Protein AF-A0A2J4PBM7-F1 (afdb_monomer_lite)

Structure (mmCIF, N/CA/C/O backbone):
data_AF-A0A2J4PBM7-F1
#
_entry.id   AF-A0A2J4PBM7-F1
#
loop_
_atom_site.group_PDB
_atom_site.id
_atom_site.type_symbol
_atom_site.label_atom_id
_atom_site.label_alt_id
_atom_site.label_comp_id
_atom_site.label_asym_id
_atom_site.label_entity_id
_atom_site.label_seq_id
_atom_site.pdbx_PDB_ins_code
_atom_site.Cartn_x
_atom_site.Cartn_y
_atom_site.Cartn_z
_atom_site.occupancy
_atom_site.B_iso_or_equiv
_atom_site.auth_seq_id
_atom_site.auth_comp_id
_atom_site.auth_asym_id
_atom_site.auth_atom_id
_atom_site.pdbx_PDB_model_num
ATOM 1 N N . GLY A 1 1 ? -8.659 8.079 -21.886 1.00 74.56 1 GLY A N 1
ATOM 2 C CA . GLY A 1 1 ? -10.084 8.408 -22.091 1.00 74.56 1 GLY A CA 1
ATOM 3 C C . GLY A 1 1 ? -10.990 7.537 -21.241 1.00 74.56 1 GLY A C 1
ATOM 4 O O . GLY A 1 1 ? -11.338 7.944 -20.142 1.00 74.56 1 GLY A O 1
ATOM 5 N N . LEU A 1 2 ? -11.317 6.326 -21.710 1.00 84.31 2 LEU A N 1
ATOM 6 C CA . LEU A 1 2 ? -12.280 5.414 -21.066 1.00 84.31 2 LEU A CA 1
ATOM 7 C C . LEU A 1 2 ? -11.983 5.120 -19.580 1.00 84.31 2 LEU A C 1
ATOM 9 O O . LEU A 1 2 ? -12.870 5.258 -18.744 1.00 84.31 2 LEU A O 1
ATOM 13 N N . TYR A 1 3 ? -10.733 4.793 -19.232 1.00 83.12 3 TYR A N 1
ATOM 14 C CA . TYR A 1 3 ? -10.343 4.500 -17.844 1.00 83.12 3 TYR A CA 1
ATOM 15 C C . TYR A 1 3 ? -10.536 5.679 -16.880 1.00 83.12 3 TYR A C 1
ATOM 17 O O . TYR A 1 3 ? -10.919 5.464 -15.736 1.00 83.12 3 TYR A O 1
ATOM 25 N N . ILE A 1 4 ? -10.329 6.919 -17.337 1.00 86.94 4 ILE A N 1
ATOM 26 C CA . ILE A 1 4 ? -10.515 8.119 -16.503 1.00 86.94 4 ILE A CA 1
ATOM 27 C C . ILE A 1 4 ? -12.003 8.321 -16.202 1.00 86.94 4 ILE A C 1
ATOM 29 O O . ILE A 1 4 ? -12.366 8.586 -15.061 1.00 86.94 4 ILE A O 1
ATOM 33 N N . LEU A 1 5 ? -12.874 8.140 -17.200 1.00 89.81 5 LEU A N 1
ATOM 34 C CA . LEU A 1 5 ? -14.324 8.233 -17.005 1.00 89.81 5 LEU A CA 1
ATOM 35 C C . LEU A 1 5 ? -14.834 7.150 -16.046 1.00 89.81 5 LEU A C 1
ATOM 37 O O . LEU A 1 5 ? -15.622 7.448 -15.152 1.00 89.81 5 LEU A O 1
ATOM 41 N N . LEU A 1 6 ? -14.343 5.915 -16.189 1.00 88.50 6 LEU A N 1
ATOM 42 C CA . LEU A 1 6 ? -14.663 4.822 -15.267 1.00 88.50 6 LEU A CA 1
ATOM 43 C C . LEU A 1 6 ? -14.172 5.114 -13.844 1.00 88.50 6 LEU A C 1
ATOM 45 O O . LEU A 1 6 ? -14.928 4.926 -12.893 1.00 88.50 6 LEU A O 1
ATOM 49 N N . ALA A 1 7 ? -12.947 5.624 -13.690 1.00 88.12 7 ALA A N 1
ATOM 50 C CA . ALA A 1 7 ? -12.395 6.001 -12.392 1.00 88.12 7 ALA A CA 1
ATOM 51 C C . ALA A 1 7 ? -13.210 7.119 -11.723 1.00 88.12 7 ALA A C 1
ATOM 53 O O . ALA A 1 7 ? -13.537 7.011 -10.543 1.00 88.12 7 ALA A O 1
ATOM 54 N N . LEU A 1 8 ? -13.605 8.155 -12.472 1.00 91.50 8 LEU A N 1
ATOM 55 C CA . LEU A 1 8 ? -14.464 9.231 -11.966 1.00 91.50 8 LEU A CA 1
ATOM 56 C C . LEU A 1 8 ? -15.853 8.716 -11.567 1.00 91.50 8 LEU A C 1
ATOM 58 O O . LEU A 1 8 ? -16.372 9.097 -10.519 1.00 91.50 8 LEU A O 1
ATOM 62 N N . GLY A 1 9 ? -16.438 7.813 -12.359 1.00 91.88 9 GLY A N 1
ATOM 63 C CA . GLY A 1 9 ? -17.701 7.153 -12.027 1.00 91.88 9 GLY A CA 1
ATOM 64 C C . GLY A 1 9 ? -17.616 6.355 -10.724 1.00 91.88 9 GLY A C 1
ATOM 65 O O . GLY A 1 9 ? -18.432 6.549 -9.822 1.00 91.88 9 GLY A O 1
ATOM 66 N N . LEU A 1 10 ? -16.590 5.510 -10.584 1.00 90.12 10 LEU A N 1
ATOM 67 C CA . LEU A 1 10 ? -16.347 4.729 -9.367 1.00 90.12 10 LEU A CA 1
ATOM 68 C C . LEU A 1 10 ? -16.059 5.620 -8.154 1.00 90.12 10 LEU A C 1
ATOM 70 O O . LEU A 1 10 ? -16.537 5.327 -7.056 1.00 90.12 10 LEU A O 1
ATOM 74 N N . ALA A 1 11 ? -15.340 6.729 -8.340 1.00 92.19 11 ALA A N 1
ATOM 75 C CA . ALA A 1 11 ? -15.102 7.708 -7.286 1.00 92.19 11 ALA A CA 1
ATOM 76 C C . ALA A 1 11 ? -16.415 8.345 -6.808 1.00 92.19 11 ALA A C 1
ATOM 78 O O . ALA A 1 11 ? -16.657 8.405 -5.604 1.00 92.19 11 ALA A O 1
ATOM 79 N N . MET A 1 12 ? -17.306 8.745 -7.724 1.00 92.69 12 MET A N 1
ATOM 80 C CA . MET A 1 12 ? -18.618 9.292 -7.358 1.00 92.69 12 MET A CA 1
ATOM 81 C C . MET A 1 12 ? -19.465 8.290 -6.570 1.00 92.69 12 MET A C 1
ATOM 83 O O . MET A 1 12 ? -20.080 8.673 -5.578 1.00 92.69 12 MET A O 1
ATOM 87 N N . VAL A 1 13 ? -19.476 7.014 -6.966 1.00 92.50 13 VAL A N 1
ATOM 88 C CA . VAL A 1 13 ? -20.180 5.961 -6.215 1.00 92.50 13 VAL A CA 1
ATOM 89 C C . VAL A 1 13 ? -19.565 5.790 -4.824 1.00 92.50 13 VAL A C 1
ATOM 91 O O . VAL A 1 13 ? -20.283 5.790 -3.828 1.00 92.50 13 VAL A O 1
ATOM 94 N N . THR A 1 14 ? -18.236 5.717 -4.741 1.00 91.00 14 THR A N 1
ATOM 95 C CA . THR A 1 14 ? -17.501 5.543 -3.478 1.00 91.00 14 THR A CA 1
ATOM 96 C C . THR A 1 14 ? -17.777 6.682 -2.495 1.00 91.00 14 THR A C 1
ATOM 98 O O . THR A 1 14 ? -18.015 6.424 -1.319 1.00 91.00 14 THR A O 1
ATOM 101 N N . LEU A 1 15 ? -17.828 7.929 -2.975 1.00 91.00 15 LEU A N 1
ATOM 102 C CA . LEU A 1 15 ? -18.122 9.116 -2.163 1.00 91.00 15 LEU A CA 1
ATOM 103 C C . LEU A 1 15 ? -19.568 9.172 -1.644 1.00 91.00 15 LEU A C 1
ATOM 105 O O . LEU A 1 15 ? -19.846 9.884 -0.682 1.00 91.00 15 LEU A O 1
ATOM 109 N N . ARG A 1 16 ? -20.497 8.445 -2.274 1.00 92.50 16 ARG A N 1
ATOM 110 C CA . ARG A 1 16 ? -21.907 8.366 -1.856 1.00 92.50 16 ARG A CA 1
ATOM 111 C C . ARG A 1 16 ? -22.158 7.254 -0.838 1.00 92.50 16 ARG A C 1
ATOM 113 O O . ARG A 1 16 ? -23.200 7.267 -0.188 1.00 92.50 16 ARG A O 1
ATOM 120 N N . LEU A 1 17 ? -21.241 6.293 -0.708 1.00 92.56 17 LEU A N 1
ATOM 121 C CA . LEU A 1 17 ? -21.394 5.165 0.204 1.00 92.56 17 LEU A CA 1
ATOM 122 C C . LEU A 1 17 ? -20.950 5.548 1.626 1.00 92.56 17 LEU A C 1
ATOM 124 O O . LEU A 1 17 ? -19.813 5.987 1.812 1.00 92.56 17 LEU A O 1
ATOM 128 N N . PRO A 1 18 ? -21.803 5.352 2.649 1.00 93.56 18 PRO A N 1
ATOM 129 C CA . PRO A 1 18 ? -21.442 5.659 4.028 1.00 93.56 18 PRO A CA 1
ATOM 130 C C . PRO A 1 18 ? -20.345 4.715 4.537 1.00 93.56 18 PRO A C 1
ATOM 132 O O . PRO A 1 18 ? -20.282 3.548 4.152 1.00 93.56 18 PRO A O 1
ATOM 135 N N . MET A 1 19 ? -19.506 5.185 5.465 1.00 92.06 19 MET A N 1
ATOM 136 C CA . MET A 1 19 ? -18.412 4.378 6.037 1.00 92.06 19 MET A CA 1
ATOM 137 C C . MET A 1 19 ? -18.907 3.103 6.739 1.00 92.06 19 MET A C 1
ATOM 139 O O . MET A 1 19 ? -18.225 2.079 6.721 1.00 92.06 19 MET A O 1
ATOM 143 N N . GLU A 1 20 ? -20.131 3.122 7.271 1.00 91.88 20 GLU A N 1
ATOM 144 C CA . GLU A 1 20 ? -20.791 1.947 7.849 1.00 91.88 20 GLU A CA 1
ATOM 145 C C . GLU A 1 20 ? -20.965 0.805 6.839 1.00 91.88 20 GLU A C 1
ATOM 147 O O . GLU A 1 20 ? -20.844 -0.367 7.202 1.00 91.88 20 GLU A O 1
ATOM 152 N N . PHE A 1 21 ? -21.206 1.128 5.562 1.00 94.06 21 PHE A N 1
ATOM 153 C CA . PHE A 1 21 ? -21.320 0.127 4.503 1.00 94.06 21 PHE A CA 1
ATOM 154 C C . PHE A 1 21 ? -20.010 -0.652 4.359 1.00 94.06 21 PHE A C 1
ATOM 156 O O . PHE A 1 21 ? -20.022 -1.885 4.373 1.00 94.06 21 PHE A O 1
ATOM 163 N N . TRP A 1 22 ? -18.884 0.061 4.293 1.00 94.25 22 TRP A N 1
ATOM 164 C CA . TRP A 1 22 ? -17.545 -0.524 4.194 1.00 94.25 22 TRP A CA 1
ATOM 165 C C . TRP A 1 22 ? -17.189 -1.344 5.434 1.00 94.25 22 TRP A C 1
ATOM 167 O O . TRP A 1 22 ? -16.659 -2.450 5.324 1.00 94.25 22 TRP A O 1
ATOM 177 N N . GLN A 1 23 ? -17.537 -0.847 6.622 1.00 94.25 23 GLN A N 1
ATOM 178 C CA . GLN A 1 23 ? -17.290 -1.562 7.869 1.00 94.25 23 GLN A CA 1
ATOM 179 C C . GLN A 1 23 ? -18.086 -2.872 7.941 1.00 94.25 23 GLN A C 1
ATOM 181 O O . GLN A 1 23 ? -17.513 -3.930 8.227 1.00 94.25 23 GLN A O 1
ATOM 186 N N . ARG A 1 24 ? -19.389 -2.825 7.635 1.00 93.75 24 ARG A N 1
ATOM 187 C CA . ARG A 1 24 ? -20.292 -3.984 7.682 1.00 93.75 24 ARG A CA 1
ATOM 188 C C . ARG A 1 24 ? -19.903 -5.062 6.674 1.00 93.75 24 ARG A C 1
ATOM 190 O O . ARG A 1 24 ? -19.942 -6.244 7.010 1.00 93.75 24 ARG A O 1
ATOM 197 N N . HIS A 1 25 ? -19.495 -4.666 5.470 1.00 95.00 25 HIS A N 1
ATOM 198 C CA . HIS A 1 25 ? -19.153 -5.599 4.393 1.00 95.00 25 HIS A CA 1
ATOM 199 C C . HIS A 1 25 ? -17.670 -5.980 4.349 1.00 95.00 25 HIS A C 1
ATOM 201 O O . HIS A 1 25 ? -17.297 -6.823 3.542 1.00 95.00 25 HIS A O 1
ATOM 207 N N . SER A 1 26 ? -16.829 -5.447 5.240 1.00 94.00 26 SER A N 1
ATOM 208 C CA . SER A 1 26 ? -15.381 -5.710 5.277 1.00 94.00 26 SER A CA 1
ATOM 209 C C . SER A 1 26 ? -15.002 -7.199 5.211 1.00 94.00 26 SER A C 1
ATOM 211 O O . SER A 1 26 ? -14.106 -7.584 4.465 1.00 94.00 26 SER A O 1
ATOM 213 N N . THR A 1 27 ? -15.711 -8.065 5.944 1.00 93.75 27 THR A N 1
ATOM 214 C CA . THR A 1 27 ? -15.458 -9.520 5.921 1.00 93.75 27 THR A CA 1
ATOM 215 C C . THR A 1 27 ? -15.926 -10.163 4.615 1.00 93.75 27 THR A C 1
ATOM 217 O O . THR A 1 27 ? -15.220 -10.998 4.059 1.00 93.75 27 THR A O 1
ATOM 220 N N . ALA A 1 28 ? -17.081 -9.746 4.088 1.00 95.19 28 ALA A N 1
ATOM 221 C CA . ALA A 1 28 ? -17.582 -10.230 2.804 1.00 95.19 28 ALA A CA 1
ATOM 222 C C . ALA A 1 28 ? -16.656 -9.818 1.647 1.00 95.19 28 ALA A C 1
ATOM 224 O O . ALA A 1 28 ? -16.371 -10.632 0.775 1.00 95.19 28 ALA A O 1
ATOM 225 N N . MET A 1 29 ? -16.121 -8.592 1.679 1.00 95.69 29 MET A N 1
ATOM 226 C CA . MET A 1 29 ? -15.132 -8.110 0.713 1.00 95.69 29 MET A CA 1
ATOM 227 C C . MET A 1 29 ? -13.839 -8.925 0.761 1.00 95.69 29 MET A C 1
ATOM 229 O O . MET A 1 29 ? -13.297 -9.251 -0.288 1.00 95.69 29 MET A O 1
ATOM 233 N N . LEU A 1 30 ? -13.356 -9.279 1.956 1.00 95.69 30 LEU A N 1
ATOM 234 C CA . LEU A 1 30 ? -12.167 -10.119 2.105 1.00 95.69 30 LEU A CA 1
ATOM 235 C C . LEU A 1 30 ? -12.394 -11.538 1.556 1.00 95.69 30 LEU A C 1
ATOM 237 O O . LEU A 1 30 ? -11.537 -12.091 0.878 1.00 95.69 30 LEU A O 1
ATOM 241 N N . ILE A 1 31 ? -13.558 -12.137 1.813 1.00 95.88 31 ILE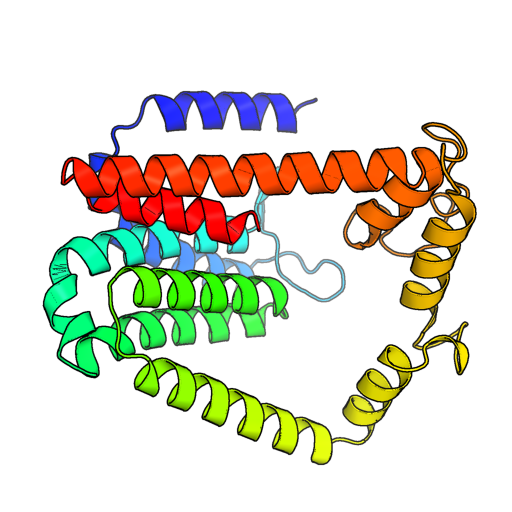 A N 1
ATOM 242 C CA . ILE A 1 31 ? -13.889 -13.453 1.246 1.00 95.88 31 ILE A CA 1
ATOM 243 C C . ILE A 1 31 ? -13.986 -13.355 -0.281 1.00 95.88 31 ILE A C 1
ATOM 245 O O . ILE A 1 31 ? -13.432 -14.193 -0.990 1.00 95.88 31 ILE A O 1
ATOM 249 N N . ALA A 1 32 ? -14.629 -12.305 -0.797 1.00 95.00 32 ALA A N 1
ATOM 250 C CA . ALA A 1 32 ? -14.718 -12.060 -2.230 1.00 95.00 32 ALA A CA 1
ATOM 251 C C . ALA A 1 32 ? -13.334 -11.868 -2.874 1.00 95.00 32 ALA A C 1
ATOM 253 O O . ALA A 1 32 ? -13.115 -12.358 -3.980 1.00 95.00 32 ALA A O 1
ATOM 254 N N . SER A 1 33 ? -12.385 -11.209 -2.197 1.00 93.69 33 SER A N 1
ATOM 255 C CA . SER A 1 33 ? -11.023 -11.037 -2.715 1.00 93.69 33 SER A CA 1
ATOM 256 C C . SER A 1 33 ? -10.247 -12.351 -2.750 1.00 93.69 33 SER A C 1
ATOM 258 O O . SER A 1 33 ? -9.625 -12.651 -3.765 1.00 93.69 33 SER A O 1
ATOM 260 N N . ILE A 1 34 ? -10.371 -13.193 -1.719 1.00 94.00 34 ILE A N 1
ATOM 261 C CA . ILE A 1 34 ? -9.812 -14.555 -1.717 1.00 94.00 34 ILE A CA 1
ATOM 262 C C . ILE A 1 34 ? -10.368 -15.372 -2.890 1.00 94.00 34 ILE A C 1
ATOM 264 O O . ILE A 1 34 ? -9.605 -15.994 -3.627 1.00 94.00 34 ILE A O 1
ATOM 268 N N . VAL A 1 35 ? -11.687 -15.335 -3.103 1.00 93.31 35 VAL A N 1
ATOM 269 C CA . VAL A 1 35 ? -12.333 -16.030 -4.226 1.00 93.31 35 VAL A CA 1
ATOM 270 C C . VAL A 1 35 ? -11.827 -15.496 -5.567 1.00 93.31 35 VAL A C 1
ATOM 272 O O . VAL A 1 35 ? -11.494 -16.286 -6.445 1.00 93.31 35 VAL A O 1
ATOM 275 N N . MET A 1 36 ? -11.693 -14.179 -5.731 1.00 89.94 36 MET A N 1
ATOM 276 C CA . MET A 1 36 ? -11.148 -13.600 -6.963 1.00 89.94 36 MET A CA 1
ATOM 277 C C . MET A 1 36 ? -9.683 -13.979 -7.207 1.00 89.94 36 MET A C 1
ATOM 279 O O . MET A 1 36 ? -9.315 -14.239 -8.352 1.00 89.94 36 MET A O 1
ATOM 283 N N . LEU A 1 37 ? -8.854 -14.056 -6.161 1.00 90.00 37 LEU A N 1
ATOM 284 C CA . LEU A 1 37 ? -7.471 -14.530 -6.279 1.00 90.00 37 LEU A CA 1
ATOM 285 C C . LEU A 1 37 ? -7.412 -16.002 -6.706 1.00 90.00 37 LEU A C 1
ATOM 287 O O . LEU A 1 37 ? -6.588 -16.355 -7.546 1.00 90.00 37 LEU A O 1
ATOM 291 N N . LEU A 1 38 ? -8.306 -16.847 -6.185 1.00 90.25 38 LEU A N 1
ATOM 292 C CA . LEU A 1 38 ? -8.431 -18.241 -6.623 1.00 90.25 38 LEU A CA 1
ATOM 293 C C . LEU A 1 38 ? -8.885 -18.343 -8.084 1.00 90.25 38 LEU A C 1
ATOM 295 O O . LEU A 1 38 ? -8.323 -19.126 -8.845 1.00 90.25 38 LEU A O 1
ATOM 299 N N . ILE A 1 39 ? -9.859 -17.527 -8.497 1.00 87.75 39 ILE A N 1
ATOM 300 C CA . ILE A 1 39 ? -10.331 -17.489 -9.888 1.00 87.75 39 ILE A CA 1
ATOM 301 C C . ILE A 1 39 ? -9.194 -17.083 -10.831 1.00 87.75 39 ILE A C 1
ATOM 303 O O . ILE A 1 39 ? -9.026 -17.708 -11.874 1.00 87.75 39 ILE A O 1
ATOM 307 N N . VAL A 1 40 ? -8.381 -16.086 -10.468 1.00 86.38 40 VAL A N 1
ATOM 308 C CA . VAL A 1 40 ? -7.231 -15.668 -11.287 1.00 86.38 40 VAL A CA 1
ATOM 309 C C . VAL A 1 40 ? -6.181 -16.756 -11.438 1.00 86.38 40 VAL A C 1
ATOM 311 O O . VAL A 1 40 ? -5.600 -16.872 -12.512 1.00 86.38 40 VAL A O 1
ATOM 314 N N . LEU A 1 41 ? -5.961 -17.582 -10.419 1.00 82.94 41 LEU A N 1
ATOM 315 C CA . LEU A 1 41 ? -5.020 -18.697 -10.530 1.00 82.94 41 LEU A CA 1
ATOM 316 C C . LEU A 1 41 ? -5.456 -19.739 -11.570 1.00 82.94 41 LEU A C 1
ATOM 318 O O . LEU A 1 41 ? -4.603 -20.380 -12.174 1.00 82.94 41 LEU A O 1
ATOM 322 N N . VAL A 1 42 ? -6.765 -19.897 -11.795 1.00 81.06 42 VAL A N 1
ATOM 323 C CA . VAL A 1 42 ? -7.316 -20.890 -12.735 1.00 81.06 42 VAL A CA 1
ATOM 324 C C . VAL A 1 42 ? -7.591 -20.292 -14.118 1.00 81.06 42 VAL A C 1
ATOM 326 O O . VAL A 1 42 ? -7.336 -20.935 -15.131 1.00 81.06 42 VAL A O 1
ATOM 329 N N . VAL A 1 43 ? -8.134 -19.074 -14.168 1.00 77.00 43 VAL A N 1
ATOM 330 C CA . VAL A 1 43 ? -8.696 -18.443 -15.379 1.00 77.00 43 VAL A CA 1
ATOM 331 C C . VAL A 1 43 ? -7.876 -17.229 -15.833 1.00 77.00 43 VAL A C 1
ATOM 333 O O . VAL A 1 43 ? -8.113 -16.674 -16.904 1.00 77.00 43 VAL A O 1
ATOM 336 N N . GLY A 1 44 ? -6.918 -16.773 -15.025 1.00 65.56 44 GLY A N 1
ATOM 337 C CA . GLY A 1 44 ? -6.153 -15.563 -15.301 1.00 65.56 44 GLY A CA 1
ATOM 338 C C . GLY A 1 44 ? -5.335 -15.687 -16.581 1.00 65.56 44 GLY A C 1
ATOM 339 O O . GLY A 1 44 ? -4.612 -16.662 -16.790 1.00 65.56 44 GLY A O 1
ATOM 340 N N . SER A 1 45 ? -5.414 -14.659 -17.424 1.00 61.56 45 SER A N 1
ATOM 341 C CA . SER A 1 45 ? -4.598 -14.576 -18.631 1.00 61.56 45 SER A CA 1
ATOM 342 C C . SER A 1 45 ? -3.130 -14.416 -18.239 1.00 61.56 45 SER A C 1
ATOM 344 O O . SER A 1 45 ? -2.792 -13.466 -17.525 1.00 61.56 45 SER A O 1
ATOM 346 N N . SER A 1 46 ? -2.260 -15.312 -18.707 1.00 59.28 46 SER A N 1
ATOM 347 C CA . SER A 1 46 ? -0.820 -15.199 -18.484 1.00 59.28 46 SER A CA 1
ATOM 348 C C . SER A 1 46 ? -0.263 -14.040 -19.311 1.00 59.28 46 SER A C 1
ATOM 350 O O . SER A 1 46 ? -0.180 -14.128 -20.536 1.00 59.28 46 SER A O 1
ATOM 352 N N . VAL A 1 47 ? 0.137 -12.956 -18.652 1.00 57.06 47 VAL A N 1
ATOM 353 C CA . VAL A 1 47 ? 0.932 -11.887 -19.268 1.00 57.06 47 VAL A CA 1
ATOM 354 C C . VAL A 1 47 ? 2.315 -11.966 -18.629 1.00 57.06 47 VAL A C 1
ATOM 356 O O . VAL A 1 47 ? 2.417 -11.994 -17.405 1.00 57.06 47 VAL A O 1
ATOM 359 N N . ASN A 1 48 ? 3.373 -12.082 -19.436 1.00 54.22 48 ASN A N 1
ATOM 360 C CA . ASN A 1 48 ? 4.760 -12.233 -18.965 1.00 54.22 48 ASN A CA 1
ATOM 361 C C . ASN A 1 48 ? 4.976 -13.409 -17.982 1.00 54.22 48 ASN A C 1
ATOM 363 O O . ASN A 1 48 ? 5.752 -13.308 -17.037 1.00 54.22 48 ASN A O 1
ATOM 367 N N . GLY A 1 49 ? 4.267 -14.530 -18.178 1.00 56.66 49 GLY A N 1
ATOM 368 C CA . GLY A 1 49 ? 4.397 -15.726 -17.331 1.00 56.66 49 GLY A CA 1
ATOM 369 C C . GLY A 1 49 ? 3.685 -15.648 -15.973 1.00 56.66 49 GLY A C 1
ATOM 370 O O . GLY A 1 49 ? 3.768 -16.602 -15.204 1.00 56.66 49 GLY A O 1
ATOM 371 N N . ALA A 1 50 ? 2.957 -14.562 -15.681 1.00 57.78 50 ALA A N 1
ATOM 372 C CA . ALA A 1 50 ? 2.159 -14.418 -14.465 1.00 57.78 50 ALA A CA 1
ATOM 373 C C . ALA A 1 50 ? 0.668 -14.220 -14.794 1.00 57.78 50 ALA A C 1
ATOM 375 O O . ALA A 1 50 ? 0.274 -13.266 -15.470 1.00 57.78 50 ALA A O 1
ATOM 376 N N . SER A 1 51 ? -0.185 -15.111 -14.289 1.00 63.19 51 SER A N 1
ATOM 377 C CA . SER A 1 51 ? -1.643 -14.960 -14.347 1.00 63.19 51 SER A CA 1
ATOM 378 C C . SER A 1 51 ? -2.096 -14.009 -13.242 1.00 63.19 51 SER A C 1
ATOM 380 O O . SER A 1 51 ? -2.390 -14.444 -12.136 1.00 63.19 51 SER A O 1
ATOM 382 N N . ARG A 1 52 ? -2.089 -12.697 -13.518 1.00 72.12 52 ARG A N 1
ATOM 383 C CA . ARG A 1 52 ? -2.457 -11.638 -12.544 1.00 72.12 52 ARG A CA 1
ATOM 384 C C . ARG A 1 52 ? -3.725 -10.861 -12.905 1.00 72.12 52 ARG A C 1
ATOM 386 O O . ARG A 1 52 ? -4.254 -10.117 -12.081 1.00 72.12 52 ARG A O 1
ATOM 393 N N . TRP A 1 53 ? -4.205 -11.014 -14.136 1.00 78.38 53 TRP A N 1
ATOM 394 C CA . TRP A 1 53 ? -5.278 -10.196 -14.695 1.00 78.38 53 TRP A CA 1
ATOM 395 C C . TRP A 1 53 ? -6.469 -11.056 -15.107 1.00 78.38 53 TRP A C 1
ATOM 397 O O . TRP A 1 53 ? -6.308 -12.087 -15.762 1.00 78.38 53 TRP A O 1
ATOM 407 N N . ILE A 1 54 ? -7.671 -10.596 -14.755 1.00 78.88 54 ILE A N 1
ATOM 408 C CA . ILE A 1 54 ? -8.925 -11.095 -15.321 1.00 78.88 54 ILE A CA 1
ATOM 409 C C . ILE A 1 54 ? -9.285 -10.179 -16.489 1.00 78.88 54 ILE A C 1
ATOM 411 O O . ILE A 1 54 ? -9.575 -8.994 -16.291 1.00 78.88 54 ILE A O 1
ATOM 415 N N . ALA A 1 55 ? -9.262 -10.720 -17.705 1.00 76.62 55 ALA A N 1
ATOM 416 C CA . ALA A 1 55 ? -9.737 -10.017 -18.888 1.00 76.62 55 ALA A CA 1
ATOM 417 C C . ALA A 1 55 ? -11.268 -10.133 -18.980 1.00 76.62 55 ALA A C 1
ATOM 419 O O . ALA A 1 55 ? -11.806 -11.208 -19.234 1.00 76.62 55 ALA A O 1
ATOM 420 N N . LEU A 1 56 ? -11.970 -9.018 -18.781 1.00 74.38 56 LEU A N 1
ATOM 421 C CA . LEU A 1 56 ? -13.414 -8.879 -18.976 1.00 74.38 56 LEU A CA 1
ATOM 422 C C . LEU A 1 56 ? -13.652 -8.005 -20.213 1.00 74.38 56 LEU A C 1
ATOM 424 O O . LEU A 1 56 ? -13.923 -6.806 -20.116 1.00 74.38 56 LEU A O 1
ATOM 428 N N . GLY A 1 57 ? -13.485 -8.600 -21.397 1.00 76.81 57 GLY A N 1
ATOM 429 C CA . GLY A 1 57 ? -13.590 -7.890 -22.675 1.00 76.81 57 GLY A CA 1
ATOM 430 C C . GLY A 1 57 ? -12.547 -6.764 -22.791 1.00 76.81 57 GLY A C 1
ATOM 431 O O . GLY A 1 57 ? -11.352 -7.061 -22.763 1.00 76.81 57 GLY A O 1
ATOM 432 N N . PRO A 1 58 ? -12.951 -5.480 -22.914 1.00 75.44 58 PRO A N 1
ATOM 433 C CA . PRO A 1 58 ? -12.014 -4.357 -23.011 1.00 75.44 58 PRO A CA 1
ATOM 434 C C . PRO A 1 58 ? -11.371 -3.973 -21.667 1.00 75.44 58 PRO A C 1
ATOM 436 O O . PRO A 1 58 ? -10.436 -3.173 -21.651 1.00 75.44 58 PRO A O 1
ATOM 439 N N . LEU A 1 59 ? -11.872 -4.501 -20.544 1.00 77.00 59 LEU A N 1
ATOM 440 C CA . LEU A 1 59 ? -11.391 -4.174 -19.205 1.00 77.00 59 LEU A CA 1
ATOM 441 C C . LEU A 1 59 ? -10.477 -5.272 -18.671 1.00 77.00 59 LEU A C 1
ATOM 443 O O . LEU A 1 59 ? -10.766 -6.462 -18.787 1.00 77.00 59 LEU A O 1
ATOM 447 N N . ARG A 1 60 ? -9.386 -4.859 -18.028 1.00 80.12 60 ARG A N 1
ATOM 448 C CA . ARG A 1 60 ? -8.493 -5.750 -17.288 1.00 80.12 60 ARG A CA 1
ATOM 449 C C . ARG A 1 60 ? -8.595 -5.404 -15.812 1.00 80.12 60 ARG A C 1
ATOM 451 O O . ARG A 1 60 ? -8.269 -4.287 -15.422 1.00 80.12 60 ARG A O 1
ATOM 458 N N . ILE A 1 61 ? -9.078 -6.346 -15.010 1.00 83.00 61 ILE A N 1
ATOM 459 C CA . ILE A 1 61 ? -9.176 -6.186 -13.557 1.00 83.00 61 ILE A CA 1
ATOM 460 C C . ILE A 1 61 ? -8.041 -6.966 -12.913 1.00 83.00 61 ILE A C 1
ATOM 462 O O . ILE A 1 61 ? -7.823 -8.133 -13.242 1.00 83.00 61 ILE A O 1
ATOM 466 N N . GLN A 1 62 ? -7.344 -6.324 -11.980 1.00 87.19 62 GLN A N 1
ATOM 467 C CA . GLN A 1 62 ? -6.320 -6.950 -11.158 1.00 87.19 62 GLN A CA 1
ATOM 468 C C . GLN A 1 62 ? -6.890 -7.205 -9.756 1.00 87.19 62 GLN A C 1
ATOM 470 O O . GLN A 1 62 ? -7.062 -6.256 -8.986 1.00 87.19 62 GLN A O 1
ATOM 475 N N . PRO A 1 63 ? -7.187 -8.463 -9.377 1.00 88.81 63 PRO A N 1
ATOM 476 C CA . PRO A 1 63 ? -7.739 -8.754 -8.055 1.00 88.81 63 PRO A CA 1
ATOM 477 C C . PRO A 1 63 ? -6.846 -8.344 -6.892 1.00 88.81 63 PRO A C 1
ATOM 479 O O . PRO A 1 63 ? -7.370 -8.032 -5.830 1.00 88.81 63 PRO A O 1
ATOM 482 N N . ALA A 1 64 ? -5.525 -8.277 -7.087 1.00 89.00 64 ALA A N 1
ATOM 483 C CA . ALA A 1 64 ? -4.584 -7.790 -6.079 1.00 89.00 64 ALA A CA 1
ATOM 484 C C . ALA A 1 64 ? -4.927 -6.371 -5.572 1.00 89.00 64 ALA A C 1
ATOM 486 O O . ALA A 1 64 ? -4.822 -6.104 -4.374 1.00 89.00 64 ALA A O 1
ATOM 487 N N . GLU A 1 65 ? -5.422 -5.485 -6.446 1.00 90.62 65 GLU A N 1
ATOM 488 C CA . GLU A 1 65 ? -5.864 -4.136 -6.065 1.00 90.62 65 GLU A CA 1
ATOM 489 C C . GLU A 1 65 ? -7.086 -4.177 -5.142 1.00 90.62 65 GLU A C 1
ATOM 491 O O . GLU A 1 65 ? -7.126 -3.513 -4.104 1.00 90.62 65 GLU A O 1
ATOM 496 N N . PHE A 1 66 ? -8.062 -5.026 -5.470 1.00 92.81 66 PHE A N 1
ATOM 497 C CA . PHE A 1 66 ? -9.233 -5.230 -4.622 1.00 92.81 66 PHE A CA 1
ATOM 498 C C . PHE A 1 66 ? -8.864 -5.906 -3.294 1.00 92.81 66 PHE A C 1
ATOM 500 O O . PHE A 1 66 ? -9.398 -5.546 -2.243 1.00 92.81 66 PHE A O 1
ATOM 507 N N . THR A 1 67 ? -7.905 -6.836 -3.312 1.00 94.62 67 THR A N 1
ATOM 508 C CA . THR A 1 67 ? -7.379 -7.495 -2.113 1.00 94.62 67 THR A CA 1
ATOM 509 C C . THR A 1 67 ? -6.806 -6.484 -1.125 1.00 94.62 67 THR A C 1
ATOM 511 O O . THR A 1 67 ? -7.178 -6.545 0.047 1.00 94.62 67 THR A O 1
ATOM 514 N N . LYS A 1 68 ? -5.995 -5.517 -1.580 1.00 94.25 68 LYS A N 1
ATOM 515 C CA . LYS A 1 68 ? -5.454 -4.434 -0.733 1.00 94.25 68 LYS A CA 1
ATOM 516 C C . LYS A 1 68 ? -6.559 -3.679 -0.005 1.00 94.25 68 LYS A C 1
ATOM 518 O O . LYS A 1 68 ? -6.588 -3.673 1.225 1.00 94.25 68 LYS A O 1
ATOM 523 N N . LEU A 1 69 ? -7.529 -3.148 -0.750 1.00 94.75 69 LEU A N 1
ATOM 524 C CA . LEU A 1 69 ? -8.654 -2.423 -0.160 1.00 94.75 69 LEU A CA 1
ATOM 525 C C . LEU A 1 69 ? -9.461 -3.300 0.814 1.00 94.75 69 LEU A C 1
ATOM 527 O O . LEU A 1 69 ? -9.754 -2.878 1.933 1.00 94.75 69 LEU A O 1
ATOM 531 N N . SER A 1 70 ? -9.787 -4.535 0.418 1.00 95.62 70 SER A N 1
ATOM 532 C CA . SER A 1 70 ? -10.575 -5.463 1.240 1.00 95.62 70 SER A CA 1
ATOM 533 C C . SER A 1 70 ? -9.882 -5.818 2.559 1.00 95.62 70 SER A C 1
ATOM 535 O O . SER A 1 70 ? -10.530 -5.824 3.609 1.00 95.62 70 SER A O 1
ATOM 537 N N . LEU A 1 71 ? -8.563 -6.045 2.529 1.00 96.31 71 LEU A N 1
ATOM 538 C CA . LEU A 1 71 ? -7.776 -6.325 3.721 1.00 96.31 71 LEU A CA 1
ATOM 539 C C . LEU A 1 71 ? -7.751 -5.103 4.635 1.00 96.31 71 LEU A C 1
ATOM 541 O O . LEU A 1 71 ? -7.954 -5.250 5.835 1.00 96.31 71 LEU A O 1
ATOM 545 N N . PHE A 1 72 ? -7.554 -3.900 4.095 1.00 96.12 72 PHE A N 1
ATOM 546 C CA . PHE A 1 72 ? -7.501 -2.689 4.913 1.00 96.12 72 PHE A CA 1
ATOM 547 C C . PHE A 1 72 ? -8.835 -2.401 5.599 1.00 96.12 72 PHE A C 1
ATOM 549 O O . PHE A 1 72 ? -8.850 -2.108 6.794 1.00 96.12 72 PHE A O 1
ATOM 556 N N . CYS A 1 73 ? -9.962 -2.597 4.908 1.00 96.31 73 CYS A N 1
ATOM 557 C CA . CYS A 1 73 ? -11.280 -2.542 5.539 1.00 96.31 73 CYS A CA 1
ATOM 558 C C . CYS A 1 73 ? -11.443 -3.625 6.619 1.00 96.31 73 CYS A C 1
ATOM 560 O O . CYS A 1 73 ? -11.960 -3.345 7.702 1.00 96.31 73 CYS A O 1
ATOM 562 N N . TYR A 1 74 ? -11.003 -4.858 6.356 1.00 96.56 74 TYR A N 1
ATOM 563 C CA . TYR A 1 74 ? -11.084 -5.947 7.330 1.00 96.56 74 TYR A CA 1
ATOM 564 C C . TYR A 1 74 ? -10.253 -5.668 8.585 1.00 96.56 74 TYR A C 1
ATOM 566 O O . TYR A 1 74 ? -10.773 -5.795 9.693 1.00 96.56 74 TYR A O 1
ATOM 574 N N . ILE A 1 75 ? -8.995 -5.250 8.433 1.00 95.56 75 ILE A N 1
ATOM 575 C CA . ILE A 1 75 ? -8.119 -4.935 9.562 1.00 95.56 75 ILE A CA 1
ATOM 576 C C . ILE A 1 75 ? -8.647 -3.725 10.325 1.00 95.56 75 ILE A C 1
ATOM 578 O O . ILE A 1 75 ? -8.739 -3.800 11.545 1.00 95.56 75 ILE A O 1
ATOM 582 N N . ALA A 1 76 ? -9.079 -2.657 9.647 1.00 95.44 76 ALA A N 1
ATOM 583 C CA . ALA A 1 76 ? -9.692 -1.513 10.316 1.00 95.44 76 ALA A CA 1
ATOM 584 C C . ALA A 1 76 ? -10.887 -1.952 11.179 1.00 95.44 76 ALA A C 1
ATOM 586 O O . ALA A 1 76 ? -10.937 -1.640 12.367 1.00 95.44 76 ALA A O 1
ATOM 587 N N . ASN A 1 77 ? -11.806 -2.759 10.637 1.00 95.62 77 ASN A N 1
ATOM 588 C CA . ASN A 1 77 ? -12.946 -3.282 11.396 1.00 95.62 77 ASN A CA 1
ATOM 589 C C . ASN A 1 77 ? -12.521 -4.232 12.534 1.00 95.62 77 ASN A C 1
ATOM 591 O O . ASN A 1 77 ? -13.096 -4.214 13.624 1.00 95.62 77 ASN A O 1
ATOM 595 N N . TYR A 1 78 ? -11.495 -5.052 12.307 1.00 94.25 78 TYR A N 1
ATOM 596 C CA . TYR A 1 78 ? -10.927 -5.932 13.323 1.00 94.25 78 TYR A CA 1
ATOM 597 C C . TYR A 1 78 ? -10.351 -5.132 14.498 1.00 94.25 78 TYR A C 1
ATOM 599 O O . TYR A 1 78 ? -10.642 -5.454 15.648 1.00 94.25 78 TYR A O 1
ATOM 607 N N . LEU A 1 79 ? -9.607 -4.057 14.226 1.00 92.81 79 LEU A N 1
ATOM 608 C CA . LEU A 1 79 ? -9.025 -3.182 15.244 1.00 92.81 79 LEU A CA 1
ATOM 609 C C . LEU A 1 79 ? -10.091 -2.460 16.072 1.00 92.81 79 LEU A C 1
ATOM 611 O O . LEU A 1 79 ? -9.930 -2.341 17.285 1.00 92.81 79 LEU A O 1
ATOM 615 N N . VAL A 1 80 ? -11.215 -2.067 15.462 1.00 91.94 80 VAL A N 1
ATOM 616 C CA . VAL A 1 80 ? -12.360 -1.514 16.209 1.00 91.94 80 VAL A CA 1
ATOM 617 C C . VAL A 1 80 ? -12.913 -2.524 17.215 1.00 91.94 80 VAL A C 1
ATOM 619 O O . VAL A 1 80 ? -13.204 -2.166 18.352 1.00 91.94 80 VAL A O 1
ATOM 622 N N . ARG A 1 81 ? -13.054 -3.793 16.818 1.00 88.75 81 ARG A N 1
ATOM 623 C CA . ARG A 1 81 ? -13.692 -4.833 17.646 1.00 88.75 81 ARG A CA 1
ATOM 624 C C . ARG A 1 81 ? -12.749 -5.497 18.647 1.00 88.75 81 ARG A C 1
ATOM 626 O O . ARG A 1 81 ? -13.215 -6.043 19.643 1.00 88.75 81 ARG A O 1
ATOM 633 N N . LYS A 1 82 ? -11.454 -5.558 18.330 1.00 88.38 82 LYS A N 1
ATOM 634 C CA . LYS A 1 82 ? -10.450 -6.392 19.010 1.00 88.38 82 LYS A CA 1
ATOM 635 C C . LYS A 1 82 ? -9.189 -5.623 19.410 1.00 88.38 82 LYS A C 1
ATOM 637 O O . LYS A 1 82 ? -8.184 -6.255 19.728 1.00 88.38 82 LYS A O 1
ATOM 642 N N . GLY A 1 83 ? -9.241 -4.290 19.454 1.00 80.88 83 GLY A N 1
ATOM 643 C CA . GLY A 1 83 ? -8.114 -3.442 19.863 1.00 80.88 83 GLY A CA 1
ATOM 644 C C . GLY A 1 83 ? -7.500 -3.844 21.211 1.00 80.88 83 GLY A C 1
ATOM 645 O O . GLY A 1 83 ? -6.284 -3.995 21.311 1.00 80.88 83 GLY A O 1
ATOM 646 N N . ASP A 1 84 ? -8.325 -4.150 22.217 1.00 80.94 84 ASP A N 1
ATOM 647 C CA . ASP A 1 84 ? -7.828 -4.579 23.533 1.00 80.94 84 ASP A CA 1
ATOM 648 C C . ASP A 1 84 ? -7.123 -5.944 23.493 1.00 80.94 84 ASP A C 1
ATOM 650 O O . ASP A 1 84 ? -6.118 -6.150 24.178 1.00 80.94 84 ASP A O 1
ATOM 654 N N . GLU A 1 85 ? -7.605 -6.878 22.663 1.00 83.62 85 GLU A N 1
ATOM 655 C CA . GLU A 1 85 ? -6.934 -8.166 22.444 1.00 83.62 85 GLU A CA 1
ATOM 656 C C . GLU A 1 85 ? -5.583 -7.968 21.748 1.00 83.62 85 GLU A C 1
ATOM 658 O O . GLU A 1 85 ? -4.627 -8.651 22.104 1.00 83.62 85 GLU A O 1
ATOM 663 N N . VAL A 1 86 ? -5.484 -7.044 20.785 1.00 82.56 86 VAL A N 1
ATOM 664 C CA . VAL A 1 86 ? -4.232 -6.721 20.073 1.00 82.56 86 VAL A CA 1
ATOM 665 C C . VAL A 1 86 ? -3.188 -6.148 21.030 1.00 82.56 86 VAL A C 1
ATOM 667 O O . VAL A 1 86 ? -2.022 -6.542 20.984 1.00 82.56 86 VAL A O 1
ATOM 670 N N . ARG A 1 87 ? -3.606 -5.259 21.937 1.00 82.62 87 ARG A N 1
ATOM 671 C CA . ARG A 1 87 ? -2.707 -4.609 22.898 1.00 82.62 87 ARG A CA 1
ATOM 672 C C . ARG A 1 87 ? -2.208 -5.566 23.981 1.00 82.62 87 ARG A C 1
ATOM 674 O O . ARG A 1 87 ? -1.050 -5.489 24.395 1.00 82.62 87 ARG A O 1
ATOM 681 N N . ASN A 1 88 ? -3.064 -6.481 24.437 1.00 82.06 88 ASN A N 1
ATOM 682 C CA . ASN A 1 88 ? -2.784 -7.292 25.624 1.00 82.06 88 ASN A CA 1
ATOM 683 C C . ASN A 1 88 ? -2.374 -8.739 25.322 1.00 82.06 88 ASN A C 1
ATOM 685 O O . ASN A 1 88 ? -1.662 -9.337 26.131 1.00 82.06 88 ASN A O 1
ATOM 689 N N . ASN A 1 89 ? -2.761 -9.303 24.173 1.00 81.88 89 ASN A N 1
ATOM 690 C CA . ASN A 1 89 ? -2.622 -10.731 23.886 1.00 81.88 89 ASN A CA 1
ATOM 691 C C . ASN A 1 89 ? -1.965 -11.006 22.519 1.00 81.88 89 ASN A C 1
ATOM 693 O O . ASN A 1 89 ? -2.296 -10.396 21.505 1.00 81.88 89 ASN A O 1
ATOM 697 N N . LEU A 1 90 ? -1.090 -12.016 22.460 1.00 81.19 90 LEU A N 1
ATOM 698 C CA . LEU A 1 90 ? -0.484 -12.487 21.206 1.00 81.19 90 LEU A CA 1
ATOM 699 C C . LEU A 1 90 ? -1.536 -12.983 20.207 1.00 81.19 90 LEU A C 1
ATOM 701 O O . LEU A 1 90 ? -1.374 -12.812 19.002 1.00 81.19 90 LEU A O 1
ATOM 705 N N . ARG A 1 91 ? -2.653 -13.542 20.693 1.00 83.19 91 ARG A N 1
ATOM 706 C CA . ARG A 1 91 ? -3.757 -13.986 19.825 1.00 83.19 91 ARG A CA 1
ATOM 707 C C . ARG A 1 91 ? -4.394 -12.836 19.043 1.00 83.19 91 ARG A C 1
ATOM 709 O O . ARG A 1 91 ? -4.827 -13.054 17.914 1.00 83.19 91 ARG A O 1
ATOM 716 N N . GLY A 1 92 ? -4.452 -11.636 19.626 1.00 84.19 92 GLY A N 1
ATOM 717 C CA . GLY A 1 92 ? -5.005 -10.454 18.966 1.00 84.19 92 GLY A CA 1
ATOM 718 C C . GLY A 1 92 ? -4.162 -10.021 17.767 1.00 84.19 92 GLY A C 1
ATOM 719 O O . GLY A 1 92 ? -4.714 -9.655 16.734 1.00 84.19 92 GLY A O 1
ATOM 720 N N . PHE A 1 93 ? -2.842 -10.153 17.885 1.00 87.19 93 PHE A N 1
ATOM 721 C CA . PHE A 1 93 ? -1.868 -9.863 16.834 1.00 87.19 93 PHE A CA 1
ATOM 722 C C . PHE A 1 93 ? -1.780 -10.976 15.774 1.00 87.19 93 PHE A C 1
ATOM 724 O O . PHE A 1 93 ? -1.721 -10.702 14.577 1.00 87.19 93 PHE A O 1
ATOM 731 N N . LEU A 1 94 ? -1.839 -12.245 16.194 1.00 87.19 94 LEU A N 1
ATOM 732 C CA . LEU A 1 94 ? -1.643 -13.392 15.302 1.00 87.19 94 LEU A CA 1
ATOM 733 C C . LEU A 1 94 ? -2.807 -13.612 14.319 1.00 87.19 94 LEU A C 1
ATOM 735 O O . LEU A 1 94 ? -2.587 -14.102 13.216 1.00 87.19 94 LEU A O 1
ATOM 739 N N . LYS A 1 95 ? -4.040 -13.232 14.678 1.00 90.75 95 LYS A N 1
ATOM 740 C CA . LYS A 1 95 ? -5.220 -13.366 13.799 1.00 90.75 95 LYS A CA 1
ATOM 741 C C . LYS A 1 95 ? -5.070 -12.566 12.483 1.00 90.75 95 LYS A C 1
ATOM 743 O O . LYS A 1 95 ? -5.181 -13.183 11.426 1.00 90.75 95 LYS A O 1
ATOM 748 N N . PRO A 1 96 ? -4.775 -11.248 12.501 1.00 91.25 96 PRO A N 1
ATOM 749 C CA . PRO A 1 96 ? -4.389 -10.486 11.310 1.00 91.25 96 PRO A CA 1
ATOM 750 C C . PRO A 1 96 ? -3.259 -11.120 10.500 1.00 91.25 96 PRO A C 1
ATOM 752 O O . PRO A 1 96 ? -3.356 -11.200 9.279 1.00 91.25 96 PRO A O 1
ATOM 755 N N . MET A 1 97 ? -2.216 -11.615 11.175 1.00 90.50 97 MET A N 1
ATOM 756 C CA . MET A 1 97 ? -1.081 -12.263 10.508 1.00 90.50 97 MET A CA 1
ATOM 757 C C . MET A 1 97 ? -1.500 -13.538 9.775 1.00 90.50 97 MET A C 1
ATOM 759 O O . MET A 1 97 ? -1.065 -13.759 8.650 1.00 90.50 97 MET A O 1
ATOM 763 N N . GLY A 1 98 ? -2.399 -14.338 10.355 1.00 92.50 98 GLY A N 1
ATOM 764 C CA . GLY A 1 98 ? -2.963 -15.515 9.694 1.00 92.50 98 GLY A CA 1
ATOM 765 C C . GLY A 1 98 ? -3.747 -15.171 8.424 1.00 92.50 98 GLY A C 1
ATOM 766 O O . GLY A 1 98 ? -3.625 -15.869 7.422 1.00 92.50 98 GLY A O 1
ATOM 767 N N . VAL A 1 99 ? -4.501 -14.065 8.427 1.00 94.12 99 VAL A N 1
ATOM 768 C CA . VAL A 1 99 ? -5.220 -13.599 7.228 1.00 94.12 99 VAL A CA 1
ATOM 769 C C . VAL A 1 99 ? -4.244 -13.187 6.127 1.00 94.12 99 VAL A C 1
ATOM 771 O O . VAL A 1 99 ? -4.402 -13.615 4.984 1.00 94.12 99 VAL A O 1
ATOM 774 N N . ILE A 1 100 ? -3.209 -12.410 6.463 1.00 93.44 100 ILE A N 1
ATOM 775 C CA . ILE A 1 100 ? -2.167 -12.043 5.493 1.00 93.44 100 ILE A CA 1
ATOM 776 C C . ILE A 1 100 ? -1.454 -13.282 4.977 1.00 93.44 100 ILE A C 1
ATOM 778 O O . ILE A 1 100 ? -1.198 -13.355 3.787 1.00 93.44 100 ILE A O 1
ATOM 782 N N . PHE A 1 101 ? -1.151 -14.257 5.834 1.00 92.00 101 PHE A N 1
ATOM 783 C CA . PHE A 1 101 ? -0.466 -15.481 5.429 1.00 92.00 101 PHE A CA 1
ATOM 784 C C . PHE A 1 101 ? -1.238 -16.235 4.337 1.00 92.00 101 PHE A C 1
ATOM 786 O O . PHE A 1 101 ? -0.652 -16.628 3.331 1.00 92.00 101 PHE A O 1
ATOM 793 N N . VAL A 1 102 ? -2.563 -16.356 4.477 1.00 94.56 102 VAL A N 1
ATOM 794 C CA . VAL A 1 102 ? -3.422 -16.954 3.440 1.00 94.56 102 VAL A CA 1
ATOM 795 C C . VAL A 1 102 ? -3.371 -16.143 2.142 1.00 94.56 102 VAL A C 1
ATOM 797 O O . VAL A 1 102 ? -3.170 -16.714 1.070 1.00 94.56 102 VAL A O 1
ATOM 800 N N . LEU A 1 103 ? -3.506 -14.815 2.221 1.00 93.81 103 LEU A N 1
ATOM 801 C CA . LEU A 1 103 ? -3.417 -13.946 1.041 1.00 93.81 103 LEU A CA 1
ATOM 802 C C . LEU A 1 103 ? -2.033 -14.007 0.382 1.00 93.81 103 LEU A C 1
ATOM 804 O O . LEU A 1 103 ? -1.937 -14.014 -0.841 1.00 93.81 103 LEU A O 1
ATOM 808 N N . ALA A 1 104 ? -0.971 -14.093 1.180 1.00 90.44 104 ALA A N 1
ATOM 809 C CA . ALA A 1 104 ? 0.403 -14.163 0.718 1.00 90.44 104 ALA A CA 1
ATOM 810 C C . ALA A 1 104 ? 0.658 -15.443 -0.076 1.00 90.44 104 ALA A C 1
ATOM 812 O O . ALA A 1 104 ? 1.247 -15.367 -1.145 1.00 90.44 104 ALA A O 1
ATOM 813 N N . ILE A 1 105 ? 0.157 -16.596 0.380 1.00 91.31 105 ILE A N 1
ATOM 814 C CA . ILE A 1 105 ? 0.254 -17.852 -0.380 1.00 91.31 105 ILE A CA 1
ATOM 815 C C . ILE A 1 105 ? -0.409 -17.703 -1.756 1.00 91.31 105 ILE A C 1
ATOM 817 O O . ILE A 1 105 ? 0.191 -18.056 -2.770 1.00 91.31 105 ILE A O 1
ATOM 821 N N . LEU A 1 106 ? -1.622 -17.145 -1.802 1.00 90.31 106 LEU A N 1
ATOM 822 C CA . LEU A 1 106 ? -2.362 -16.970 -3.055 1.00 90.31 106 LEU A CA 1
ATOM 823 C C . LEU A 1 106 ? -1.679 -15.988 -4.014 1.00 90.31 106 LEU A C 1
ATOM 825 O O . LEU A 1 106 ? -1.667 -16.218 -5.220 1.00 90.31 106 LEU A O 1
ATOM 829 N N . LEU A 1 107 ? -1.102 -14.907 -3.490 1.00 88.31 107 LEU A N 1
ATOM 830 C CA . LEU A 1 107 ? -0.401 -13.899 -4.287 1.00 88.31 107 LEU A CA 1
ATOM 831 C C . LEU A 1 107 ? 0.975 -14.378 -4.760 1.00 88.31 107 LEU A C 1
ATOM 833 O O . LEU A 1 107 ? 1.351 -14.123 -5.901 1.00 88.31 107 LEU A O 1
ATOM 837 N N . LEU A 1 108 ? 1.711 -15.124 -3.933 1.00 84.81 108 LEU A N 1
ATOM 838 C CA . LEU A 1 108 ? 2.984 -15.732 -4.331 1.00 84.81 108 LEU A CA 1
ATOM 839 C C . LEU A 1 108 ? 2.796 -16.820 -5.393 1.00 84.81 108 LEU A C 1
ATOM 841 O O . LEU A 1 108 ? 3.677 -16.999 -6.229 1.00 84.81 108 LEU A O 1
ATOM 845 N N . ALA A 1 109 ? 1.642 -17.492 -5.410 1.00 85.06 109 ALA A N 1
ATOM 846 C CA . ALA A 1 109 ? 1.258 -18.374 -6.510 1.00 85.06 109 ALA A CA 1
ATOM 847 C C . ALA A 1 109 ? 0.991 -17.612 -7.830 1.00 85.06 109 ALA A C 1
ATOM 849 O O . ALA A 1 109 ? 1.043 -18.219 -8.896 1.00 85.06 109 ALA A O 1
ATOM 850 N N . GLN A 1 110 ? 0.754 -16.292 -7.777 1.00 81.38 110 GLN A N 1
ATOM 851 C CA . GLN A 1 110 ? 0.629 -15.373 -8.930 1.00 81.38 110 GLN A CA 1
ATOM 852 C C . GLN A 1 110 ? 1.933 -14.594 -9.218 1.00 81.38 110 GLN A C 1
ATOM 854 O O . GLN A 1 110 ? 1.932 -13.527 -9.845 1.00 81.38 110 GLN A O 1
ATOM 859 N N . PRO A 1 111 ? 3.078 -15.164 -8.827 1.00 79.81 111 PRO A N 1
ATOM 860 C CA . PRO A 1 111 ? 4.351 -14.476 -8.589 1.00 79.81 111 PRO A CA 1
ATOM 861 C C . PRO A 1 111 ? 4.311 -13.003 -8.135 1.00 79.81 111 PRO A C 1
ATOM 863 O O . PRO A 1 111 ? 5.174 -12.232 -8.546 1.00 79.81 111 PRO A O 1
ATOM 866 N N . ASP A 1 112 ? 3.331 -12.554 -7.345 1.00 82.19 112 ASP A N 1
ATOM 867 C CA . ASP A 1 112 ? 3.161 -11.135 -6.983 1.00 82.19 112 ASP A CA 1
ATOM 868 C C . ASP A 1 112 ? 3.725 -10.820 -5.588 1.00 82.19 112 ASP A C 1
ATOM 870 O O . ASP A 1 112 ? 3.002 -10.679 -4.601 1.00 82.19 112 ASP A O 1
ATOM 874 N N . LEU A 1 113 ? 5.054 -10.716 -5.506 1.00 80.06 113 LEU A N 1
ATOM 875 C CA . LEU A 1 113 ? 5.746 -10.374 -4.261 1.00 80.06 113 LEU A CA 1
ATOM 876 C C . LEU A 1 113 ? 5.469 -8.929 -3.813 1.00 80.06 113 LEU A C 1
ATOM 878 O O . LEU A 1 113 ? 5.365 -8.672 -2.614 1.00 80.06 113 LEU A O 1
ATOM 882 N N . GLY A 1 114 ? 5.334 -7.997 -4.761 1.00 81.62 114 GLY A N 1
ATOM 883 C CA . GLY A 1 114 ? 5.133 -6.576 -4.470 1.00 81.62 114 GLY A CA 1
ATOM 884 C C . GLY A 1 114 ? 3.860 -6.341 -3.662 1.00 81.62 114 GLY A C 1
ATOM 885 O O . GLY A 1 114 ? 3.904 -5.708 -2.606 1.00 81.62 114 GLY A O 1
ATOM 886 N N . THR A 1 115 ? 2.744 -6.943 -4.084 1.00 88.12 115 THR A N 1
ATOM 887 C CA . THR A 1 115 ? 1.483 -6.845 -3.339 1.00 88.12 115 THR A CA 1
ATOM 888 C C . THR A 1 115 ? 1.603 -7.458 -1.942 1.00 88.12 115 THR A C 1
ATOM 890 O O . THR A 1 115 ? 1.106 -6.872 -0.981 1.00 88.12 115 THR A O 1
ATOM 893 N N . VAL A 1 116 ? 2.287 -8.598 -1.784 1.00 89.31 116 VAL A N 1
ATOM 894 C CA . VAL A 1 116 ? 2.470 -9.232 -0.463 1.00 89.31 116 VAL A CA 1
ATOM 895 C C . VAL A 1 116 ? 3.208 -8.312 0.505 1.00 89.31 116 VAL A C 1
ATOM 897 O O . VAL A 1 116 ? 2.777 -8.166 1.650 1.00 89.31 116 VAL A O 1
ATOM 900 N N . VAL A 1 117 ? 4.278 -7.659 0.044 1.00 88.44 117 VAL A N 1
ATOM 901 C CA . VAL A 1 117 ? 5.044 -6.705 0.857 1.00 88.44 117 VAL A CA 1
ATOM 902 C C . VAL A 1 117 ? 4.165 -5.532 1.282 1.00 88.44 117 VAL A C 1
ATOM 904 O O . VAL A 1 117 ? 4.135 -5.205 2.467 1.00 88.44 117 VAL A O 1
ATOM 907 N N . VAL A 1 118 ? 3.390 -4.955 0.358 1.00 91.31 118 VAL A N 1
ATOM 908 C CA . VAL A 1 118 ? 2.461 -3.857 0.668 1.00 91.31 118 VAL A CA 1
ATOM 909 C C . VAL A 1 118 ? 1.438 -4.287 1.725 1.00 91.31 118 VAL A C 1
ATOM 911 O O . VAL A 1 118 ? 1.314 -3.635 2.758 1.00 91.31 118 VAL A O 1
ATOM 914 N N . LEU A 1 119 ? 0.752 -5.423 1.538 1.00 93.19 119 LEU A N 1
ATOM 915 C CA . LEU A 1 119 ? -0.233 -5.924 2.510 1.00 93.19 119 LEU A CA 1
ATOM 916 C C . LEU A 1 119 ? 0.383 -6.146 3.897 1.00 93.19 119 LEU A C 1
ATOM 918 O O . LEU A 1 119 ? -0.235 -5.822 4.918 1.00 93.19 119 LEU A O 1
ATOM 922 N N . PHE A 1 120 ? 1.593 -6.702 3.935 1.00 91.94 120 PHE A N 1
ATOM 923 C CA . PHE A 1 120 ? 2.311 -6.996 5.166 1.00 91.94 120 PHE A CA 1
ATOM 924 C C . PHE A 1 120 ? 2.723 -5.720 5.907 1.00 91.94 120 PHE A C 1
ATOM 926 O O . PHE A 1 120 ? 2.362 -5.552 7.075 1.00 91.94 120 PHE A O 1
ATOM 933 N N . VAL A 1 121 ? 3.409 -4.795 5.227 1.00 91.56 121 VAL A N 1
ATOM 934 C CA . VAL A 1 121 ? 3.876 -3.525 5.804 1.00 91.56 121 VAL A CA 1
ATOM 935 C C . VAL A 1 121 ? 2.697 -2.685 6.286 1.00 91.56 121 VAL A C 1
ATOM 937 O O . VAL A 1 121 ? 2.698 -2.241 7.435 1.00 91.56 121 VAL A O 1
ATOM 940 N N . THR A 1 122 ? 1.648 -2.530 5.471 1.00 93.69 122 THR A N 1
ATOM 941 C CA . THR A 1 122 ? 0.470 -1.745 5.862 1.00 93.69 122 THR A CA 1
ATOM 942 C C . THR A 1 122 ? -0.253 -2.358 7.061 1.00 93.69 122 THR A C 1
ATOM 944 O O . THR A 1 122 ? -0.690 -1.631 7.955 1.00 93.69 122 THR A O 1
ATOM 947 N N . THR A 1 123 ? -0.347 -3.688 7.148 1.00 93.06 123 THR A N 1
ATOM 948 C CA . THR A 1 123 ? -0.996 -4.324 8.304 1.00 93.06 123 THR A CA 1
ATOM 949 C C . THR A 1 123 ? -0.158 -4.218 9.572 1.00 93.06 123 THR A C 1
ATOM 951 O O . THR A 1 123 ? -0.713 -3.948 10.637 1.00 93.06 123 THR A O 1
ATOM 954 N N . LEU A 1 124 ? 1.166 -4.383 9.484 1.00 91.75 124 LEU A N 1
ATOM 955 C CA . LEU A 1 124 ? 2.051 -4.146 10.625 1.00 91.75 124 LEU A CA 1
ATOM 956 C C . LEU A 1 124 ? 1.936 -2.701 11.114 1.00 91.75 124 LEU A C 1
ATOM 958 O O . LEU A 1 124 ? 1.743 -2.475 12.307 1.00 91.75 124 LEU A O 1
ATOM 962 N N . ALA A 1 125 ? 1.971 -1.732 10.203 1.00 92.19 125 ALA A N 1
ATOM 963 C CA . ALA A 1 125 ? 1.808 -0.327 10.547 1.00 92.19 125 ALA A CA 1
ATOM 964 C C . ALA A 1 125 ? 0.446 -0.052 11.216 1.00 92.19 125 ALA A C 1
ATOM 966 O O . ALA A 1 125 ? 0.392 0.623 12.242 1.00 92.19 125 ALA A O 1
ATOM 967 N N . MET A 1 126 ? -0.651 -0.645 10.731 1.00 92.94 126 MET A N 1
ATOM 968 C CA . MET A 1 126 ? -1.960 -0.545 11.392 1.00 92.94 126 MET A CA 1
ATOM 969 C C . MET A 1 126 ? -1.986 -1.171 12.793 1.00 92.94 126 MET A C 1
ATOM 971 O O . MET A 1 126 ? -2.558 -0.589 13.714 1.00 92.94 126 MET A O 1
ATOM 975 N N . LEU A 1 127 ? -1.371 -2.341 12.982 1.00 91.88 127 LEU A N 1
ATOM 976 C CA . LEU A 1 127 ? -1.279 -2.978 14.301 1.00 91.88 127 LEU A CA 1
ATOM 977 C C . LEU A 1 127 ? -0.435 -2.148 15.268 1.00 91.88 127 LEU A C 1
ATOM 979 O O . LEU A 1 127 ? -0.756 -2.070 16.454 1.00 91.88 127 LEU A O 1
ATOM 983 N N . PHE A 1 128 ? 0.613 -1.501 14.759 1.00 90.62 128 PHE A N 1
ATOM 984 C CA . PHE A 1 128 ? 1.435 -0.579 15.530 1.00 90.62 128 PHE A CA 1
ATOM 985 C C . PHE A 1 128 ? 0.614 0.638 15.972 1.00 90.62 128 PHE A C 1
ATOM 987 O O . PHE A 1 128 ? 0.602 0.966 17.157 1.00 90.62 128 PHE A O 1
ATOM 994 N N . LEU A 1 129 ? -0.165 1.233 15.060 1.00 89.00 129 LEU A N 1
ATOM 995 C CA . LEU A 1 129 ? -1.094 2.327 15.375 1.00 89.00 129 LEU A CA 1
ATOM 996 C C . LEU A 1 129 ? -2.176 1.920 16.389 1.00 89.00 129 LEU A C 1
ATOM 998 O O . LEU A 1 129 ? -2.607 2.747 17.187 1.00 89.00 129 LEU A O 1
ATOM 1002 N N . ALA A 1 130 ? -2.593 0.653 16.400 1.00 86.94 130 ALA A N 1
ATOM 1003 C CA . ALA A 1 130 ? -3.526 0.115 17.391 1.00 86.94 130 ALA A CA 1
ATOM 1004 C C . ALA A 1 130 ? -2.893 -0.163 18.770 1.00 86.94 130 ALA A C 1
ATOM 1006 O O . ALA A 1 130 ? -3.598 -0.552 19.703 1.00 86.94 130 ALA A O 1
ATOM 1007 N N . GLY A 1 131 ? -1.578 0.024 18.918 1.00 85.69 131 GLY A N 1
ATOM 1008 C CA . GLY A 1 131 ? -0.862 -0.156 20.180 1.00 85.69 131 GLY A CA 1
ATOM 1009 C C . GLY A 1 131 ? -0.373 -1.582 20.443 1.00 85.69 131 GLY A C 1
ATOM 1010 O O . GLY A 1 131 ? -0.216 -1.963 21.605 1.00 85.69 131 GLY A O 1
ATOM 1011 N N . ALA A 1 132 ? -0.133 -2.385 19.401 1.00 86.50 132 ALA A N 1
ATOM 1012 C CA . ALA A 1 132 ? 0.540 -3.676 19.550 1.00 86.50 132 ALA A CA 1
ATOM 1013 C C . ALA A 1 132 ? 1.950 -3.514 20.162 1.00 86.50 132 ALA A C 1
ATOM 1015 O O . ALA A 1 132 ? 2.634 -2.507 19.967 1.00 86.50 132 ALA A O 1
ATOM 1016 N N . LYS A 1 133 ? 2.406 -4.517 20.922 1.00 85.25 133 LYS A N 1
ATOM 1017 C CA . LYS A 1 133 ? 3.678 -4.448 21.666 1.00 85.25 133 LYS A CA 1
ATOM 1018 C C . LYS A 1 133 ? 4.876 -4.518 20.717 1.00 85.25 133 LYS A C 1
ATOM 1020 O O . LYS A 1 133 ? 4.958 -5.443 19.915 1.00 85.25 133 LYS A O 1
ATOM 1025 N N . LEU A 1 134 ? 5.865 -3.634 20.894 1.00 82.94 134 LEU A N 1
ATOM 1026 C CA . LEU A 1 134 ? 7.058 -3.552 20.032 1.00 82.94 134 LEU A CA 1
ATOM 1027 C C . LEU A 1 134 ? 7.813 -4.891 19.896 1.00 82.94 134 LEU A C 1
ATOM 1029 O O . LEU A 1 134 ? 8.302 -5.223 18.821 1.00 82.94 134 LEU A O 1
ATOM 1033 N N . TRP A 1 135 ? 7.843 -5.708 20.954 1.00 81.06 135 TRP A N 1
ATOM 1034 C CA . TRP A 1 135 ? 8.503 -7.019 20.921 1.00 81.06 135 TRP A CA 1
ATOM 1035 C C . TRP A 1 135 ? 7.870 -8.003 19.919 1.00 81.06 135 TRP A C 1
ATOM 1037 O O . TRP A 1 135 ? 8.583 -8.812 19.333 1.00 81.06 135 TRP A O 1
ATOM 1047 N N . GLN A 1 136 ? 6.558 -7.903 19.654 1.00 83.31 136 GLN A N 1
ATOM 1048 C CA . GLN A 1 136 ? 5.878 -8.727 18.641 1.00 83.31 136 GLN A CA 1
ATOM 1049 C C . GLN A 1 136 ? 6.390 -8.412 17.227 1.00 83.31 136 GLN A C 1
ATOM 1051 O O . GLN A 1 136 ? 6.567 -9.319 16.415 1.00 83.31 136 GLN A O 1
ATOM 1056 N N . PHE A 1 137 ? 6.688 -7.138 16.955 1.00 82.81 137 PHE A N 1
ATOM 1057 C CA . PHE A 1 137 ? 7.274 -6.699 15.688 1.00 82.81 137 PHE A CA 1
ATOM 1058 C C . PHE A 1 137 ? 8.707 -7.184 15.541 1.00 82.81 137 PHE A C 1
ATOM 1060 O O . PHE A 1 137 ? 9.051 -7.746 14.507 1.00 82.81 137 PHE A O 1
ATOM 1067 N N . ILE A 1 138 ? 9.523 -7.022 16.587 1.00 84.62 138 ILE A N 1
ATOM 1068 C CA . ILE A 1 138 ? 10.916 -7.485 16.588 1.00 84.62 138 ILE A CA 1
ATOM 1069 C C . ILE A 1 138 ? 10.973 -8.998 16.350 1.00 84.62 138 ILE A C 1
ATOM 1071 O O . ILE A 1 138 ? 11.787 -9.453 15.554 1.00 84.62 138 ILE A O 1
ATOM 1075 N N . ALA A 1 139 ? 10.082 -9.773 16.977 1.00 84.81 139 ALA A N 1
ATOM 1076 C CA . ALA A 1 139 ? 10.015 -11.218 16.781 1.00 84.81 139 ALA A CA 1
ATOM 1077 C C . ALA A 1 139 ? 9.696 -11.601 15.325 1.00 84.81 139 ALA A C 1
ATOM 1079 O O . ALA A 1 139 ? 10.372 -12.456 14.756 1.00 84.81 139 ALA A O 1
ATOM 1080 N N . ILE A 1 140 ? 8.703 -10.952 14.703 1.00 84.06 140 ILE A N 1
ATOM 1081 C CA . ILE A 1 140 ? 8.334 -11.221 13.306 1.00 84.06 140 ILE A CA 1
ATOM 1082 C C . ILE A 1 140 ? 9.422 -10.763 12.333 1.00 84.06 140 ILE A C 1
ATOM 1084 O O . ILE A 1 140 ? 9.789 -11.517 11.436 1.00 84.06 140 ILE A O 1
ATOM 1088 N N . ILE A 1 141 ? 9.952 -9.551 12.506 1.00 84.00 141 ILE A N 1
ATOM 1089 C CA . ILE A 1 141 ? 11.000 -9.007 11.637 1.00 84.00 141 ILE A CA 1
ATOM 1090 C C . ILE A 1 141 ? 12.265 -9.857 11.762 1.00 84.00 141 ILE A C 1
ATOM 10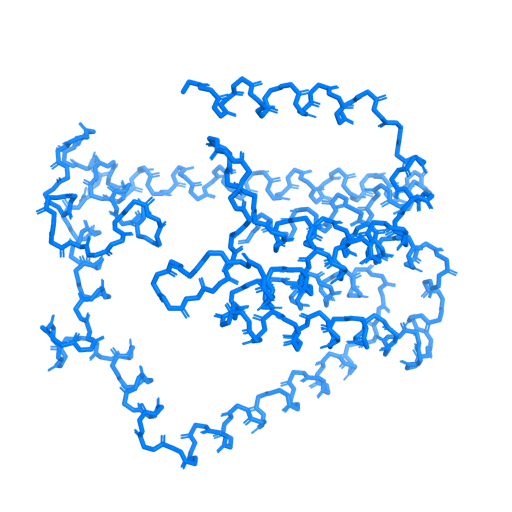92 O O . ILE A 1 141 ? 12.846 -10.225 10.747 1.00 84.00 141 ILE A O 1
ATOM 1096 N N . GLY A 1 142 ? 12.649 -10.237 12.984 1.00 85.31 142 GLY A N 1
ATOM 1097 C CA . GLY A 1 142 ? 13.792 -11.111 13.240 1.00 85.31 142 GLY A CA 1
ATOM 1098 C C . GLY A 1 142 ? 13.635 -12.496 12.611 1.00 85.31 142 GLY A C 1
ATOM 1099 O O . GLY A 1 142 ? 14.569 -12.986 11.983 1.00 85.31 142 GLY A O 1
ATOM 1100 N N . MET A 1 143 ? 12.448 -13.105 12.717 1.00 85.38 143 MET A N 1
ATOM 1101 C CA . MET A 1 143 ? 12.141 -14.387 12.070 1.00 85.38 143 MET A CA 1
ATOM 1102 C C . MET A 1 143 ? 12.133 -14.278 10.537 1.00 85.38 143 MET A C 1
ATOM 1104 O O . MET A 1 143 ? 12.620 -15.170 9.849 1.00 85.38 143 MET A O 1
ATOM 1108 N N . GLY A 1 144 ? 11.603 -13.181 9.990 1.00 79.56 144 GLY A N 1
ATOM 1109 C CA . GLY A 1 144 ? 11.599 -12.930 8.550 1.00 79.56 144 GLY A CA 1
ATOM 1110 C C . GLY A 1 144 ? 13.009 -12.735 7.994 1.00 79.56 144 GLY A C 1
ATOM 1111 O O . GLY A 1 144 ? 13.377 -13.372 7.010 1.00 79.56 144 GLY A O 1
ATOM 1112 N N . LEU A 1 145 ? 13.826 -11.909 8.655 1.00 80.50 145 LEU A N 1
ATOM 1113 C CA . LEU A 1 145 ? 15.222 -11.681 8.279 1.00 80.50 145 LEU A CA 1
ATOM 1114 C C . LEU A 1 145 ? 16.044 -12.966 8.339 1.00 80.50 145 LEU A C 1
ATOM 1116 O O . LEU A 1 145 ? 16.782 -13.246 7.397 1.00 80.50 145 LEU A O 1
ATOM 1120 N N . SER A 1 146 ? 15.901 -13.770 9.395 1.00 77.69 146 SER A N 1
ATOM 1121 C CA . SER A 1 146 ? 16.640 -15.031 9.498 1.00 77.69 146 SER A CA 1
ATOM 1122 C C . SER A 1 146 ? 16.253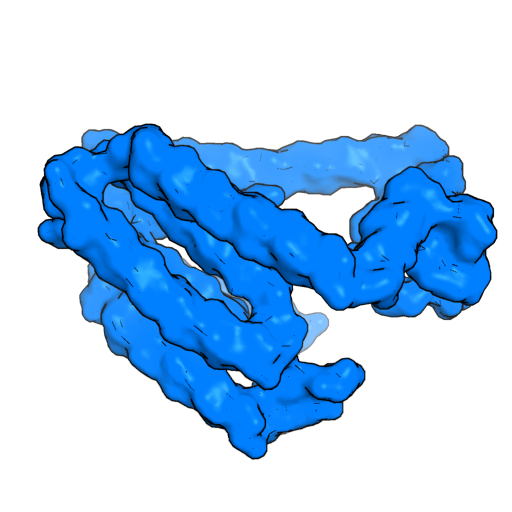 -16.012 8.387 1.00 77.69 146 SER A C 1
ATOM 1124 O O . SER A 1 146 ? 17.137 -16.599 7.764 1.00 77.69 146 SER A O 1
ATOM 1126 N N . ALA A 1 147 ? 14.961 -16.127 8.060 1.00 76.69 147 ALA A N 1
ATOM 1127 C CA . ALA A 1 147 ? 14.493 -16.951 6.948 1.00 76.69 147 ALA A CA 1
ATOM 1128 C C . ALA A 1 147 ? 15.034 -16.464 5.592 1.00 76.69 147 ALA A C 1
ATOM 1130 O O . ALA A 1 147 ? 15.501 -17.271 4.789 1.00 76.69 147 ALA A O 1
ATOM 1131 N N . VAL A 1 148 ? 15.022 -15.150 5.343 1.00 70.94 148 VAL A N 1
ATOM 1132 C CA . VAL A 1 148 ? 15.553 -14.559 4.103 1.00 70.94 148 VAL A CA 1
ATOM 1133 C C . VAL A 1 148 ? 17.058 -14.794 3.975 1.00 70.94 148 VAL A C 1
ATOM 1135 O O . VAL A 1 148 ? 17.509 -15.231 2.920 1.00 70.94 148 VAL A O 1
ATOM 1138 N N . VAL A 1 149 ? 17.833 -14.566 5.039 1.00 77.50 149 VAL A N 1
ATOM 1139 C CA . VAL A 1 149 ? 19.288 -14.794 5.033 1.00 77.50 149 VAL A CA 1
ATOM 1140 C C . VAL A 1 149 ? 19.610 -16.260 4.738 1.00 77.50 149 VAL A C 1
ATOM 1142 O O . VAL A 1 149 ? 20.446 -16.535 3.879 1.00 77.50 149 VAL A O 1
ATOM 1145 N N . LEU A 1 150 ? 18.912 -17.205 5.375 1.00 76.75 150 LEU A N 1
ATOM 1146 C CA . LEU A 1 150 ? 19.096 -18.637 5.113 1.00 76.75 150 LEU A CA 1
ATOM 1147 C C . LEU A 1 150 ? 18.786 -19.003 3.656 1.00 76.75 150 LEU A C 1
ATOM 1149 O O . LEU A 1 150 ? 19.544 -19.739 3.028 1.00 76.75 150 LEU A O 1
ATOM 1153 N N . LEU A 1 151 ? 17.704 -18.459 3.098 1.00 68.94 151 LEU A N 1
ATOM 1154 C CA . LEU A 1 151 ? 17.314 -18.696 1.709 1.00 68.94 151 LEU A CA 1
ATOM 1155 C C . LEU A 1 151 ? 18.297 -18.096 0.697 1.00 68.94 151 LEU A C 1
ATOM 1157 O O . LEU A 1 151 ? 18.495 -18.671 -0.370 1.00 68.94 151 LEU A O 1
ATOM 1161 N N . ILE A 1 152 ? 18.895 -16.944 1.006 1.00 69.50 152 ILE A N 1
ATOM 1162 C CA . ILE A 1 152 ? 19.908 -16.308 0.156 1.00 69.50 152 ILE A CA 1
ATOM 1163 C C . ILE A 1 152 ? 21.200 -17.132 0.157 1.00 69.50 152 ILE A C 1
ATOM 1165 O O . ILE A 1 152 ? 21.760 -17.374 -0.909 1.00 69.50 152 ILE A O 1
ATOM 1169 N N . LEU A 1 153 ? 21.650 -17.601 1.326 1.00 73.81 153 LEU A N 1
ATOM 1170 C CA . LEU A 1 153 ? 22.858 -18.426 1.446 1.00 73.81 153 LEU A CA 1
ATOM 1171 C C . LEU A 1 153 ? 22.709 -19.805 0.787 1.00 73.81 153 LEU A C 1
ATOM 1173 O O . LEU A 1 153 ? 23.698 -20.376 0.336 1.00 73.81 153 LEU A O 1
ATOM 1177 N N . ALA A 1 154 ? 21.487 -20.334 0.717 1.00 74.44 154 ALA A N 1
ATOM 1178 C CA . ALA A 1 154 ? 21.215 -21.647 0.141 1.00 74.44 154 ALA A CA 1
ATOM 1179 C C . ALA A 1 154 ? 21.321 -21.693 -1.395 1.00 74.44 154 ALA A C 1
ATOM 1181 O O . ALA A 1 154 ? 21.495 -22.776 -1.949 1.00 74.44 154 ALA A O 1
ATOM 1182 N N . GLU A 1 155 ? 21.209 -20.558 -2.098 1.00 71.12 155 GLU A N 1
ATOM 1183 C CA . GLU A 1 155 ? 21.094 -20.550 -3.559 1.00 71.12 155 GLU A CA 1
ATOM 1184 C C . GLU A 1 155 ? 22.056 -19.542 -4.228 1.00 71.12 155 GLU A C 1
ATOM 1186 O O . GLU A 1 155 ? 21.842 -18.328 -4.148 1.00 71.12 155 GLU A O 1
ATOM 1191 N N . PRO A 1 156 ? 23.085 -20.011 -4.971 1.00 69.56 156 PRO A N 1
ATOM 1192 C CA . PRO A 1 156 ? 24.103 -19.152 -5.594 1.00 69.56 156 PRO A CA 1
ATOM 1193 C C . PRO A 1 156 ? 23.544 -18.083 -6.547 1.00 69.56 156 PRO A C 1
ATOM 1195 O O . PRO A 1 156 ? 24.133 -17.013 -6.706 1.00 69.56 156 PRO A O 1
ATOM 1198 N N . TYR A 1 157 ? 22.391 -18.343 -7.173 1.00 62.97 157 TYR A N 1
ATOM 1199 C CA . TYR A 1 157 ? 21.705 -17.385 -8.046 1.00 62.97 157 TYR A CA 1
ATOM 1200 C C . TYR A 1 157 ? 21.187 -16.151 -7.283 1.00 62.97 157 TYR A C 1
ATOM 1202 O O . TYR A 1 157 ? 21.251 -15.033 -7.795 1.00 62.97 157 TYR A O 1
ATOM 1210 N N . ARG A 1 158 ? 20.719 -16.321 -6.038 1.00 66.31 158 ARG A N 1
ATOM 1211 C CA . ARG A 1 158 ? 20.186 -15.216 -5.220 1.00 66.31 158 ARG A CA 1
ATOM 1212 C C . ARG A 1 158 ? 21.292 -14.284 -4.743 1.00 66.31 158 ARG A C 1
ATOM 1214 O O . ARG A 1 158 ? 21.093 -13.074 -4.728 1.00 66.31 158 ARG A O 1
ATOM 1221 N N . ILE A 1 159 ? 22.469 -14.832 -4.445 1.00 67.69 159 ILE A N 1
ATOM 1222 C CA . ILE A 1 159 ? 23.668 -14.040 -4.146 1.00 67.69 159 ILE A CA 1
ATOM 1223 C C . ILE A 1 159 ? 24.016 -13.136 -5.332 1.00 67.69 159 ILE A C 1
ATOM 1225 O O . ILE A 1 159 ? 24.202 -11.940 -5.132 1.00 67.69 159 ILE A O 1
ATOM 1229 N N . ARG A 1 160 ? 24.003 -13.668 -6.565 1.00 65.31 160 ARG A N 1
ATOM 1230 C CA . ARG A 1 160 ? 24.294 -12.874 -7.774 1.00 65.31 160 ARG A CA 1
ATOM 1231 C C . ARG A 1 160 ? 23.332 -11.701 -7.974 1.00 65.31 160 ARG A C 1
ATOM 1233 O O . ARG A 1 160 ? 23.766 -10.641 -8.402 1.00 65.31 160 ARG A O 1
ATOM 1240 N N . ARG A 1 161 ? 22.049 -11.865 -7.631 1.00 65.50 161 ARG A N 1
ATOM 1241 C CA . ARG A 1 161 ? 21.050 -10.776 -7.658 1.00 65.50 161 ARG A CA 1
ATOM 1242 C C . ARG A 1 161 ? 21.333 -9.684 -6.624 1.00 65.50 161 ARG A C 1
ATOM 1244 O O . ARG A 1 161 ? 21.129 -8.509 -6.904 1.00 65.50 161 ARG A O 1
ATOM 1251 N N . VAL A 1 162 ? 21.775 -10.062 -5.424 1.00 68.12 162 VAL A N 1
ATOM 1252 C CA . VAL A 1 162 ? 22.124 -9.096 -4.369 1.00 68.12 162 VAL A CA 1
ATOM 1253 C C . VAL A 1 162 ? 23.395 -8.336 -4.746 1.00 68.12 162 VAL A C 1
ATOM 1255 O O . VAL A 1 162 ? 23.437 -7.115 -4.618 1.00 68.12 162 VAL A O 1
ATOM 1258 N N . THR A 1 163 ? 24.407 -9.028 -5.274 1.00 71.94 163 THR A N 1
ATOM 1259 C CA . THR A 1 163 ? 25.648 -8.384 -5.721 1.00 71.94 163 THR A CA 1
ATOM 1260 C C . THR A 1 163 ? 25.423 -7.496 -6.942 1.00 71.94 163 THR A C 1
ATOM 1262 O O . THR A 1 163 ? 25.968 -6.401 -6.977 1.00 71.94 163 THR A O 1
ATOM 1265 N N . SER A 1 164 ? 24.568 -7.894 -7.894 1.00 64.44 164 SER A N 1
ATOM 1266 C CA . SER A 1 164 ? 24.222 -7.048 -9.045 1.00 64.44 164 SER A CA 1
ATOM 1267 C C . SER A 1 164 ? 23.400 -5.817 -8.650 1.00 64.44 164 SER A C 1
ATOM 1269 O O . SER A 1 164 ? 23.475 -4.800 -9.323 1.00 64.44 164 SER A O 1
ATOM 1271 N N . PHE A 1 165 ? 22.620 -5.873 -7.563 1.00 66.44 165 PHE A N 1
ATOM 1272 C CA . PHE A 1 165 ? 21.947 -4.688 -7.017 1.00 66.44 165 PHE A CA 1
ATOM 1273 C C . PHE A 1 165 ? 22.936 -3.732 -6.336 1.00 66.44 165 PHE A C 1
ATOM 1275 O O . PHE A 1 165 ? 22.798 -2.518 -6.445 1.00 66.44 165 PHE A O 1
ATOM 1282 N N . TRP A 1 166 ? 23.939 -4.279 -5.642 1.00 74.06 166 TRP A N 1
ATOM 1283 C CA . TRP A 1 166 ? 24.980 -3.492 -4.980 1.00 74.06 166 TRP A CA 1
ATOM 1284 C C . TRP A 1 166 ? 25.949 -2.845 -5.978 1.00 74.06 166 TRP A C 1
ATOM 1286 O O . TRP A 1 166 ? 26.334 -1.691 -5.803 1.00 74.06 166 TRP A O 1
ATOM 1296 N N . ASN A 1 167 ? 26.325 -3.576 -7.031 1.00 74.19 167 ASN A N 1
ATOM 1297 C CA . ASN A 1 167 ? 27.189 -3.086 -8.098 1.00 74.19 167 ASN A CA 1
ATOM 1298 C C . ASN A 1 167 ? 26.608 -3.405 -9.490 1.00 74.19 167 ASN A C 1
ATOM 1300 O O . ASN A 1 167 ? 27.061 -4.328 -10.168 1.00 74.19 167 ASN A O 1
ATOM 1304 N N . PRO A 1 168 ? 25.605 -2.638 -9.950 1.00 70.94 168 PRO A N 1
ATOM 1305 C CA . PRO A 1 168 ? 24.966 -2.874 -11.247 1.00 70.94 168 PRO A CA 1
ATOM 1306 C C . PRO A 1 168 ? 25.865 -2.527 -12.441 1.00 70.94 168 PRO A C 1
ATOM 1308 O O . PRO A 1 168 ? 25.568 -2.908 -13.574 1.00 70.94 168 PRO A O 1
ATOM 1311 N N . TRP A 1 169 ? 26.979 -1.833 -12.191 1.00 70.94 169 TRP A N 1
ATOM 1312 C CA . TRP A 1 169 ? 27.959 -1.436 -13.199 1.00 70.94 169 TRP A CA 1
ATOM 1313 C C . TRP A 1 169 ? 28.941 -2.557 -13.570 1.00 70.94 169 TRP A C 1
ATOM 1315 O O . TRP A 1 169 ? 29.646 -2.426 -14.567 1.00 70.94 169 TRP A O 1
ATOM 1325 N N . GLU A 1 170 ? 28.988 -3.656 -12.807 1.00 74.25 170 GLU A N 1
ATOM 1326 C CA . GLU A 1 170 ? 29.804 -4.836 -13.144 1.00 74.25 170 GLU A CA 1
ATOM 1327 C C . GLU A 1 170 ? 29.228 -5.644 -14.312 1.00 74.25 170 GLU A C 1
ATOM 1329 O O . GLU A 1 170 ? 29.982 -6.230 -15.085 1.00 74.25 170 GLU A O 1
ATOM 1334 N N . ASP A 1 171 ? 27.903 -5.639 -14.474 1.00 69.88 171 ASP A N 1
ATOM 1335 C CA . ASP A 1 171 ? 27.215 -6.266 -15.606 1.00 69.88 171 ASP A CA 1
ATOM 1336 C C . ASP A 1 171 ? 26.110 -5.343 -16.161 1.00 69.88 171 ASP A C 1
ATOM 1338 O O . ASP A 1 171 ? 24.912 -5.611 -15.988 1.00 69.88 171 ASP A O 1
ATOM 1342 N N . PRO A 1 172 ? 26.490 -4.231 -16.830 1.00 64.88 172 PRO A N 1
ATOM 1343 C CA . PRO A 1 172 ? 25.546 -3.229 -17.319 1.00 64.88 172 PRO A CA 1
ATOM 1344 C C . PRO A 1 172 ? 24.650 -3.717 -18.454 1.00 64.88 172 PRO A C 1
ATOM 1346 O O . PRO A 1 172 ? 23.673 -3.045 -18.747 1.00 64.88 172 PRO A O 1
ATOM 1349 N N . PHE A 1 173 ? 24.987 -4.825 -19.120 1.00 68.56 173 PHE A N 1
ATOM 1350 C CA . PHE A 1 173 ? 24.256 -5.350 -20.282 1.00 68.56 173 PHE A CA 1
ATOM 1351 C C . PHE A 1 173 ? 23.476 -6.637 -19.978 1.00 68.56 173 PHE A C 1
ATOM 1353 O O . PHE A 1 173 ? 22.641 -7.041 -20.784 1.00 68.56 173 PHE A O 1
ATOM 1360 N N . GLY A 1 174 ? 23.719 -7.268 -18.827 1.00 69.75 174 GLY A N 1
ATOM 1361 C CA . GLY A 1 174 ? 22.987 -8.434 -18.350 1.00 69.75 174 GLY A CA 1
ATOM 1362 C C . GLY A 1 174 ? 22.079 -8.098 -17.170 1.00 69.75 174 GLY A C 1
ATOM 1363 O O . GLY A 1 174 ? 21.052 -7.434 -17.303 1.00 69.75 174 GLY A O 1
ATOM 1364 N N . SER A 1 175 ? 22.444 -8.592 -15.992 1.00 62.78 175 SER A N 1
ATOM 1365 C CA . SER A 1 175 ? 21.619 -8.533 -14.777 1.00 62.78 175 SER A CA 1
ATOM 1366 C C . SER A 1 175 ? 21.412 -7.122 -14.207 1.00 62.78 175 SER A C 1
ATOM 1368 O O . SER A 1 175 ? 20.402 -6.884 -13.543 1.00 62.78 175 SER A O 1
ATOM 1370 N N . GLY A 1 176 ? 22.328 -6.187 -14.482 1.00 66.50 176 GLY A N 1
ATOM 1371 C CA . GLY A 1 176 ? 22.261 -4.794 -14.039 1.00 66.50 176 GLY A CA 1
ATOM 1372 C C . GLY A 1 176 ? 21.592 -3.841 -15.031 1.00 66.50 176 GLY A C 1
ATOM 1373 O O . GLY A 1 176 ? 21.384 -2.682 -14.683 1.00 66.50 176 GLY A O 1
ATOM 1374 N N . TYR A 1 177 ? 21.226 -4.295 -16.238 1.00 72.88 177 TYR A N 1
ATOM 1375 C CA . TYR A 1 177 ? 20.811 -3.416 -17.343 1.00 72.88 177 TYR A CA 1
ATOM 1376 C C . TYR A 1 177 ? 19.683 -2.450 -16.973 1.00 72.88 177 TYR A C 1
ATOM 1378 O O . TYR A 1 177 ? 19.828 -1.240 -17.133 1.00 72.88 177 TYR A O 1
ATOM 1386 N N . GLN A 1 178 ? 18.591 -2.959 -16.400 1.00 69.50 178 GLN A N 1
ATOM 1387 C CA . GLN A 1 178 ? 17.445 -2.129 -16.015 1.00 69.50 178 GLN A CA 1
ATOM 1388 C C . GLN A 1 178 ? 17.814 -1.077 -14.956 1.00 69.50 178 GLN A C 1
ATOM 1390 O O . GLN A 1 178 ? 17.434 0.086 -15.076 1.00 69.50 178 GLN A O 1
ATOM 1395 N N . LEU A 1 179 ? 18.595 -1.464 -13.941 1.00 72.19 179 LEU A N 1
ATOM 1396 C CA . LEU A 1 179 ? 18.994 -0.557 -12.866 1.00 72.19 179 LEU A CA 1
ATOM 1397 C C . LEU A 1 179 ? 19.968 0.508 -13.389 1.00 72.19 179 LEU A C 1
ATOM 1399 O O . LEU A 1 179 ? 19.765 1.698 -13.164 1.00 72.19 179 LEU A O 1
ATOM 1403 N N . THR A 1 180 ? 20.972 0.098 -14.158 1.00 76.12 180 THR A N 1
ATOM 1404 C CA . THR A 1 180 ? 21.992 0.980 -14.733 1.00 76.12 180 THR A CA 1
ATOM 1405 C C . THR A 1 180 ? 21.392 1.989 -15.713 1.00 76.12 180 THR A C 1
ATOM 1407 O O . THR A 1 180 ? 21.715 3.175 -15.650 1.00 76.12 180 THR A O 1
ATOM 1410 N N . GLN A 1 181 ? 20.461 1.564 -16.569 1.00 74.19 181 GLN A N 1
ATOM 1411 C CA . GLN A 1 181 ? 19.743 2.475 -17.460 1.00 74.19 181 GLN A CA 1
ATOM 1412 C C . GLN A 1 181 ? 18.842 3.442 -16.678 1.00 74.19 181 GLN A C 1
ATOM 1414 O O . GLN A 1 181 ? 18.899 4.644 -16.930 1.00 74.19 181 GLN A O 1
ATOM 1419 N N . SER A 1 182 ? 18.121 2.975 -15.650 1.00 76.00 182 SER A N 1
ATOM 1420 C CA . SER A 1 182 ? 17.315 3.870 -14.805 1.00 76.00 182 SER A CA 1
ATOM 1421 C C . SER A 1 182 ? 18.156 4.949 -14.104 1.00 76.00 182 SER A C 1
ATOM 1423 O O . SER A 1 182 ? 17.758 6.111 -14.055 1.00 76.00 182 SER A O 1
ATOM 1425 N N . LEU A 1 183 ? 19.359 4.598 -13.631 1.00 79.31 183 LEU A N 1
ATOM 1426 C CA . LEU A 1 183 ? 20.302 5.544 -13.027 1.00 79.31 183 LEU A CA 1
ATOM 1427 C C . LEU A 1 183 ? 20.853 6.538 -14.060 1.00 79.31 183 LEU A C 1
ATOM 1429 O O . LEU A 1 183 ? 20.994 7.723 -13.757 1.00 79.31 183 LEU A O 1
ATOM 1433 N N . MET A 1 184 ? 21.120 6.088 -15.291 1.00 79.38 184 MET A N 1
ATOM 1434 C CA . MET A 1 184 ? 21.517 6.977 -16.387 1.00 79.38 184 MET A CA 1
ATOM 1435 C C . MET A 1 184 ? 20.409 7.969 -16.763 1.00 79.38 184 MET A C 1
ATOM 1437 O O . MET A 1 184 ? 20.720 9.133 -17.009 1.00 79.38 184 MET A O 1
ATOM 1441 N N . ALA A 1 185 ? 19.135 7.559 -16.766 1.00 77.50 185 ALA A N 1
ATOM 1442 C CA . ALA A 1 185 ? 18.007 8.464 -17.009 1.00 77.50 185 ALA A CA 1
ATOM 1443 C C . ALA A 1 185 ? 17.961 9.605 -15.976 1.00 77.50 185 ALA A C 1
ATOM 1445 O O . ALA A 1 185 ? 17.869 10.774 -16.351 1.00 77.50 185 ALA A O 1
ATOM 1446 N N . PHE A 1 186 ? 18.138 9.285 -14.688 1.00 79.25 186 PHE A N 1
ATOM 1447 C CA . PHE A 1 186 ? 18.266 10.297 -13.633 1.00 79.25 186 PHE A CA 1
ATOM 1448 C C . PHE A 1 186 ? 19.462 11.224 -13.848 1.00 79.25 186 PHE A C 1
ATOM 1450 O O . PHE A 1 186 ? 19.333 12.435 -13.683 1.00 79.25 186 PHE A O 1
ATOM 1457 N N . GLY A 1 187 ? 20.609 10.672 -14.250 1.00 81.06 187 GLY A N 1
ATOM 1458 C CA . GLY A 1 187 ? 21.810 11.456 -14.540 1.00 81.06 187 GLY A CA 1
ATOM 1459 C C . GLY A 1 187 ? 21.622 12.466 -15.677 1.00 81.06 187 GLY A C 1
ATOM 1460 O O . GLY A 1 187 ? 22.176 13.559 -15.615 1.00 81.06 187 GLY A O 1
ATOM 1461 N N . ARG A 1 188 ? 20.807 12.140 -16.689 1.00 82.50 188 ARG A N 1
ATOM 1462 C CA . ARG A 1 188 ? 20.513 13.028 -17.832 1.00 82.50 188 ARG A CA 1
ATOM 1463 C C . ARG A 1 188 ? 19.513 14.137 -17.511 1.00 82.50 188 ARG A C 1
ATOM 1465 O O . ARG A 1 188 ? 19.463 15.125 -18.237 1.00 82.50 188 ARG A O 1
ATOM 1472 N N . GLY A 1 189 ? 18.713 13.976 -16.460 1.00 80.12 189 GLY A N 1
ATOM 1473 C CA . GLY A 1 189 ? 17.696 14.948 -16.066 1.00 80.12 189 GLY A CA 1
ATOM 1474 C C . GLY A 1 189 ? 18.249 16.289 -15.580 1.00 80.12 189 GLY A C 1
ATOM 1475 O O . GLY A 1 189 ? 17.552 17.296 -15.660 1.00 80.12 189 GLY A O 1
ATOM 1476 N N . GLU A 1 190 ? 19.491 16.332 -15.088 1.00 85.75 190 GLU A N 1
ATOM 1477 C CA . GLU A 1 190 ? 20.095 17.533 -14.490 1.00 85.75 190 GLU A CA 1
ATOM 1478 C C . GLU A 1 190 ? 19.104 18.277 -13.551 1.00 85.75 190 GLU A C 1
ATOM 1480 O O . GLU A 1 190 ? 18.330 17.652 -12.821 1.00 85.75 190 GLU A O 1
ATOM 1485 N N . MET A 1 191 ? 19.103 19.616 -13.533 1.00 85.50 191 MET A N 1
ATOM 1486 C CA . MET A 1 191 ? 18.204 20.398 -12.669 1.00 85.50 191 MET A CA 1
ATOM 1487 C C . MET A 1 191 ? 16.795 20.587 -13.254 1.00 85.50 191 MET A C 1
ATOM 1489 O O . MET A 1 191 ? 15.823 20.581 -12.497 1.00 85.50 191 MET A O 1
ATOM 1493 N N . TRP A 1 192 ? 16.687 20.757 -14.577 1.00 83.88 192 TRP A N 1
ATOM 1494 C CA . TRP A 1 192 ? 15.468 21.210 -15.273 1.00 83.88 192 TRP A CA 1
ATOM 1495 C C . TRP A 1 192 ? 14.854 20.179 -16.227 1.00 83.88 192 TRP A C 1
ATOM 1497 O O . TRP A 1 192 ? 13.758 20.405 -16.737 1.00 83.88 192 TRP A O 1
ATOM 1507 N N . GLY A 1 193 ? 15.531 19.054 -16.449 1.00 87.81 193 GLY A N 1
ATOM 1508 C CA . GLY A 1 193 ? 15.098 18.014 -17.370 1.00 87.81 193 GLY A CA 1
ATOM 1509 C C . GLY A 1 193 ? 15.423 18.320 -18.827 1.00 87.81 193 GLY A C 1
ATOM 1510 O O . GLY A 1 193 ? 15.839 19.418 -19.193 1.00 87.81 193 GLY A O 1
ATOM 1511 N N . GLN A 1 194 ? 15.201 17.320 -19.673 1.00 84.12 194 GLN A N 1
ATOM 1512 C CA . GLN A 1 194 ? 15.363 17.406 -21.129 1.00 84.12 194 GLN A CA 1
ATOM 1513 C C . GLN A 1 194 ? 14.091 17.917 -21.843 1.00 84.12 194 GLN A C 1
ATOM 1515 O O . GLN A 1 194 ? 14.073 18.096 -23.065 1.00 84.12 194 GLN A O 1
ATOM 1520 N N . GLY A 1 195 ? 13.017 18.177 -21.089 1.00 81.81 195 GLY A N 1
ATOM 1521 C CA . GLY A 1 195 ? 11.712 18.600 -21.592 1.00 81.81 195 GLY A CA 1
ATOM 1522 C C . GLY A 1 195 ? 10.723 17.441 -21.735 1.00 81.81 195 GLY A C 1
ATOM 1523 O O . GLY A 1 195 ? 11.090 16.306 -22.044 1.00 81.81 195 GLY A O 1
ATOM 1524 N N . LEU A 1 196 ? 9.438 17.736 -21.509 1.00 80.81 196 LEU A N 1
ATOM 1525 C CA . LEU A 1 196 ? 8.353 16.752 -21.573 1.00 80.81 196 LEU A CA 1
ATOM 1526 C C . LEU A 1 196 ? 8.287 16.078 -22.946 1.00 80.81 196 LEU A C 1
ATOM 1528 O O . LEU A 1 196 ? 8.194 16.747 -23.974 1.00 80.81 196 LEU A O 1
ATOM 1532 N N . GLY A 1 197 ? 8.284 14.746 -22.952 1.00 74.69 197 GLY A N 1
ATOM 1533 C CA . GLY A 1 197 ? 8.252 13.943 -24.173 1.00 74.69 197 GLY A CA 1
ATOM 1534 C C . GLY A 1 197 ? 9.591 13.791 -24.901 1.00 74.69 197 GLY A C 1
ATOM 1535 O O . GLY A 1 197 ? 9.629 13.049 -25.879 1.00 74.69 197 GLY A O 1
ATOM 1536 N N . ASN A 1 198 ? 10.674 14.415 -24.422 1.00 75.75 198 ASN A N 1
ATOM 1537 C CA . ASN A 1 198 ? 12.019 14.288 -24.999 1.00 75.75 198 ASN A CA 1
ATOM 1538 C C . ASN A 1 198 ? 12.869 13.185 -24.336 1.00 75.75 198 ASN A C 1
ATOM 1540 O O . ASN A 1 198 ? 14.079 13.138 -24.556 1.00 75.75 198 ASN A O 1
ATOM 1544 N N . SER A 1 199 ? 12.276 12.300 -23.523 1.00 70.31 199 SER A N 1
ATOM 1545 C CA . SER A 1 199 ? 13.010 11.174 -22.930 1.00 70.31 199 SER A CA 1
ATOM 1546 C C . SER A 1 199 ? 13.542 10.242 -24.016 1.00 70.31 199 SER A C 1
ATOM 1548 O O . SER A 1 199 ? 12.781 9.676 -24.807 1.00 70.31 199 SER A O 1
ATOM 1550 N N . VAL A 1 200 ? 14.862 10.050 -24.024 1.00 65.81 200 VAL A N 1
ATOM 1551 C CA . VAL A 1 200 ? 15.533 9.133 -24.950 1.00 65.81 200 VAL A CA 1
ATOM 1552 C C . VAL A 1 200 ? 15.367 7.692 -24.467 1.00 65.81 200 VAL A C 1
ATOM 1554 O O . VAL A 1 200 ? 15.254 6.779 -25.283 1.00 65.81 200 VAL A O 1
ATOM 1557 N N . GLN A 1 201 ? 15.272 7.469 -23.152 1.00 61.25 201 GLN A N 1
ATOM 1558 C CA . GLN A 1 201 ? 15.098 6.123 -22.593 1.00 61.25 201 GLN A CA 1
ATOM 1559 C C . GLN A 1 201 ? 13.708 5.517 -22.810 1.00 61.25 201 GLN A C 1
ATOM 1561 O O . GLN A 1 201 ? 13.544 4.299 -22.732 1.00 61.25 201 GLN A O 1
ATOM 1566 N N . LYS A 1 202 ? 12.726 6.345 -23.172 1.00 55.69 202 LYS A N 1
ATOM 1567 C CA . LYS A 1 202 ? 11.381 5.925 -23.581 1.00 55.69 202 LYS A CA 1
ATOM 1568 C C . LYS A 1 202 ? 11.350 5.191 -24.933 1.00 55.69 202 LYS A C 1
ATOM 1570 O O . LYS A 1 202 ? 10.376 4.504 -25.224 1.00 55.69 202 LYS A O 1
ATOM 1575 N N . LEU A 1 203 ? 12.401 5.320 -25.749 1.00 55.62 203 LEU A N 1
ATOM 1576 C CA . LEU A 1 203 ? 12.526 4.735 -27.091 1.00 55.62 203 LEU A CA 1
ATOM 1577 C C . LEU A 1 203 ? 13.232 3.364 -27.054 1.00 55.62 203 LEU A C 1
ATOM 1579 O O . LEU A 1 203 ? 14.264 3.180 -27.686 1.00 55.62 203 LEU A O 1
ATOM 1583 N N . GLU A 1 204 ? 12.684 2.413 -26.291 1.00 54.50 204 GLU A N 1
ATOM 1584 C CA . GLU A 1 204 ? 13.128 1.001 -26.202 1.00 54.50 204 GLU A CA 1
ATOM 1585 C C . GLU A 1 204 ? 14.448 0.704 -25.455 1.00 54.50 204 GLU A C 1
ATOM 1587 O O . GLU A 1 204 ? 14.801 -0.462 -25.293 1.00 54.50 204 GLU A O 1
ATOM 1592 N N . TYR A 1 205 ? 15.148 1.708 -24.914 1.00 53.00 205 TYR A N 1
ATOM 1593 C CA . TYR A 1 205 ? 16.363 1.488 -24.103 1.00 53.00 205 TYR A CA 1
ATOM 1594 C C . TYR A 1 205 ? 16.081 1.032 -22.665 1.00 53.00 205 TYR A C 1
ATOM 1596 O O . TYR A 1 205 ? 16.975 0.518 -21.992 1.00 53.00 205 TYR A O 1
ATOM 1604 N N . LEU A 1 206 ? 14.845 1.201 -22.191 1.00 52.53 206 LEU A N 1
ATOM 1605 C CA . LEU A 1 206 ? 14.411 0.718 -20.890 1.00 52.53 206 LEU A CA 1
ATOM 1606 C C . LEU A 1 206 ? 13.198 -0.216 -21.047 1.00 52.53 206 LEU A C 1
ATOM 1608 O O . LEU A 1 206 ? 12.106 0.242 -21.399 1.00 52.53 206 LEU A O 1
ATOM 1612 N N . PRO A 1 207 ? 13.346 -1.526 -20.788 1.00 49.56 207 PRO A N 1
ATOM 1613 C CA . PRO A 1 207 ? 12.207 -2.428 -20.701 1.00 49.56 207 PRO A CA 1
ATOM 1614 C C . PRO A 1 207 ? 11.275 -1.936 -19.587 1.00 49.56 207 PRO A C 1
ATOM 1616 O O . PRO A 1 207 ? 11.757 -1.564 -18.520 1.00 49.56 207 PRO A O 1
ATOM 1619 N N . GLU A 1 208 ? 9.957 -1.939 -19.812 1.00 53.75 208 GLU A N 1
ATOM 1620 C CA . GLU A 1 208 ? 8.958 -1.544 -18.797 1.00 53.75 208 GLU A CA 1
ATOM 1621 C C . GLU A 1 208 ? 9.070 -0.071 -18.325 1.00 53.75 208 GLU A C 1
ATOM 1623 O O . GLU A 1 208 ? 8.687 0.291 -17.210 1.00 53.75 208 GLU A O 1
ATOM 1628 N N . ALA A 1 209 ? 9.544 0.829 -19.199 1.00 51.19 209 ALA A N 1
ATOM 1629 C CA . ALA A 1 209 ? 9.671 2.265 -18.911 1.00 51.19 209 ALA A CA 1
ATOM 1630 C C . ALA A 1 209 ? 8.343 2.934 -18.484 1.00 51.19 209 ALA A C 1
ATOM 1632 O O . ALA A 1 209 ? 8.324 3.915 -17.743 1.00 51.19 209 ALA A O 1
ATOM 1633 N N . HIS A 1 210 ? 7.212 2.391 -18.942 1.00 51.56 210 HIS A N 1
ATOM 1634 C CA . HIS A 1 210 ? 5.871 2.922 -18.684 1.00 51.56 210 HIS A CA 1
ATOM 1635 C C . HIS A 1 210 ? 5.219 2.417 -17.387 1.00 51.56 210 HIS A C 1
ATOM 1637 O O . HIS A 1 210 ? 4.153 2.915 -17.026 1.00 51.56 210 HIS A O 1
ATOM 1643 N N . THR A 1 211 ? 5.823 1.443 -16.708 1.00 60.09 211 THR A N 1
ATOM 1644 C CA . THR A 1 211 ? 5.273 0.775 -15.519 1.00 60.09 211 THR A CA 1
ATOM 1645 C C . THR A 1 211 ? 6.216 0.971 -14.335 1.00 60.09 211 THR A C 1
ATOM 1647 O O . THR A 1 211 ? 6.020 1.897 -13.548 1.00 60.09 211 THR A O 1
ATOM 1650 N N . ASP A 1 212 ? 7.274 0.169 -14.249 1.00 60.56 212 ASP A N 1
ATOM 1651 C CA . ASP A 1 212 ? 8.134 0.087 -13.062 1.00 60.56 212 ASP A CA 1
ATOM 1652 C C . ASP A 1 212 ? 9.172 1.221 -12.998 1.00 60.56 212 ASP A C 1
ATOM 1654 O O . ASP A 1 212 ? 9.668 1.563 -11.924 1.00 60.56 212 ASP A O 1
ATOM 1658 N N . PHE A 1 213 ? 9.457 1.866 -14.135 1.00 68.62 213 PHE A N 1
ATOM 1659 C CA . PHE A 1 213 ? 10.490 2.901 -14.254 1.00 68.62 213 PHE A CA 1
ATOM 1660 C C . PHE A 1 213 ? 9.973 4.280 -14.681 1.00 68.62 213 PHE A C 1
ATOM 1662 O O . PHE A 1 213 ? 10.757 5.158 -15.048 1.00 68.62 213 PHE A O 1
ATOM 1669 N N . ILE A 1 214 ? 8.665 4.528 -14.565 1.00 78.38 214 ILE A N 1
ATOM 1670 C CA . ILE A 1 214 ? 8.071 5.830 -14.912 1.00 78.38 214 ILE A CA 1
ATOM 1671 C C . ILE A 1 214 ? 8.720 6.994 -14.147 1.00 78.38 214 ILE A C 1
ATOM 1673 O O . ILE A 1 214 ? 8.854 8.098 -14.670 1.00 78.38 214 ILE A O 1
ATOM 1677 N N . PHE A 1 215 ? 9.186 6.738 -12.923 1.00 81.19 215 PHE A N 1
ATOM 1678 C CA . PHE A 1 215 ? 9.870 7.732 -12.102 1.00 81.19 215 PHE A CA 1
ATOM 1679 C C . PHE A 1 215 ? 11.245 8.127 -12.668 1.00 81.19 215 PHE A C 1
ATOM 1681 O O . PHE A 1 215 ? 11.632 9.288 -12.560 1.00 81.19 215 PHE A O 1
ATOM 1688 N N . ALA A 1 216 ? 11.946 7.205 -13.336 1.00 79.94 216 ALA A N 1
ATOM 1689 C CA . ALA A 1 216 ? 13.204 7.497 -14.024 1.00 79.94 216 ALA A CA 1
ATOM 1690 C C . ALA A 1 216 ? 12.977 8.388 -15.257 1.00 79.94 216 ALA A C 1
ATOM 1692 O O . ALA A 1 216 ? 13.746 9.317 -15.492 1.00 79.94 216 ALA A O 1
ATOM 1693 N N . ILE A 1 217 ? 11.872 8.176 -15.985 1.00 80.62 217 ILE A N 1
ATOM 1694 C CA . ILE A 1 217 ? 11.457 9.055 -17.092 1.00 80.62 217 ILE A CA 1
ATOM 1695 C C . ILE A 1 217 ? 11.096 10.447 -16.571 1.00 80.62 217 ILE A C 1
ATOM 1697 O O . ILE A 1 217 ? 11.516 11.443 -17.147 1.00 80.62 217 ILE A O 1
ATOM 1701 N N . ILE A 1 218 ? 10.344 10.535 -15.468 1.00 82.62 218 ILE A N 1
ATOM 1702 C CA . ILE A 1 218 ? 10.037 11.819 -14.818 1.00 82.62 218 ILE A CA 1
ATOM 1703 C C . ILE A 1 218 ? 11.336 12.545 -14.440 1.00 82.62 218 ILE A C 1
ATOM 1705 O O . ILE A 1 218 ? 11.439 13.752 -14.652 1.00 82.62 218 ILE A O 1
ATOM 1709 N N . GLY A 1 219 ? 12.331 11.807 -13.939 1.00 84.31 219 GLY A N 1
ATOM 1710 C CA . GLY A 1 219 ? 13.675 12.320 -13.687 1.00 84.31 219 GLY A CA 1
ATOM 1711 C C . GLY A 1 219 ? 14.358 12.868 -14.935 1.00 84.31 219 GLY A C 1
ATOM 1712 O O . GLY A 1 219 ? 14.877 13.976 -14.892 1.00 84.31 219 GLY A O 1
ATOM 1713 N N . GLU A 1 220 ? 14.316 12.149 -16.053 1.00 85.88 220 GLU A N 1
ATOM 1714 C CA . GLU A 1 220 ? 14.923 12.586 -17.316 1.00 85.88 220 GLU A CA 1
ATOM 1715 C C . GLU A 1 220 ? 14.206 13.807 -17.927 1.00 85.88 220 GLU A C 1
ATOM 1717 O O . GLU A 1 220 ? 14.853 14.759 -18.365 1.00 85.88 220 GLU A O 1
ATOM 1722 N N . GLU A 1 221 ? 12.871 13.808 -17.953 1.00 88.25 221 GLU A N 1
ATOM 1723 C CA . GLU A 1 221 ? 12.073 14.836 -18.635 1.00 88.25 221 GLU A CA 1
ATOM 1724 C C . GLU A 1 221 ? 11.932 16.129 -17.824 1.00 88.25 221 GLU A C 1
ATOM 1726 O O . GLU A 1 221 ? 11.969 17.213 -18.407 1.00 88.25 221 GLU A O 1
ATOM 1731 N N . LEU A 1 222 ? 11.765 16.029 -16.499 1.00 86.81 222 LEU A N 1
ATOM 1732 C CA . LEU A 1 222 ? 11.495 17.167 -15.607 1.00 86.81 222 LEU A CA 1
ATOM 1733 C C . LEU A 1 222 ? 12.661 17.508 -14.662 1.00 86.81 222 LEU A C 1
ATOM 1735 O O . LEU A 1 222 ? 12.579 18.485 -13.911 1.00 86.81 222 LEU A O 1
ATOM 1739 N N . GLY A 1 223 ? 13.732 16.712 -14.678 1.00 89.25 223 GLY A N 1
ATOM 1740 C CA . GLY A 1 223 ? 14.931 16.937 -13.878 1.00 89.25 223 GLY A CA 1
ATOM 1741 C C . GLY A 1 223 ? 14.703 16.819 -12.375 1.00 89.25 223 GLY A C 1
ATOM 1742 O O . GLY A 1 223 ? 13.659 16.367 -11.893 1.00 89.25 223 GLY A O 1
ATOM 1743 N N . TYR A 1 224 ? 15.693 17.273 -11.608 1.00 88.44 224 TYR A N 1
ATOM 1744 C CA . TYR A 1 224 ? 15.650 17.274 -10.146 1.00 88.44 224 TYR A CA 1
ATOM 1745 C C . TYR A 1 224 ? 14.390 17.950 -9.577 1.00 88.44 224 TYR A C 1
ATOM 1747 O O . TYR A 1 224 ? 13.775 17.430 -8.644 1.00 88.44 224 TYR A O 1
ATOM 1755 N N . ILE A 1 225 ? 13.966 19.084 -10.146 1.00 90.12 225 ILE A N 1
ATOM 1756 C CA . ILE A 1 225 ? 12.791 19.826 -9.658 1.00 90.12 225 ILE A CA 1
ATOM 1757 C C . ILE A 1 225 ? 11.512 18.998 -9.819 1.00 90.12 225 ILE A C 1
ATOM 1759 O O . ILE A 1 225 ? 10.706 18.933 -8.888 1.00 90.12 225 ILE A O 1
ATOM 1763 N N . GLY A 1 226 ? 11.333 18.334 -10.965 1.00 88.75 226 GLY A N 1
ATOM 1764 C CA . GLY A 1 226 ? 10.183 17.463 -11.199 1.00 88.75 226 GLY A CA 1
ATOM 1765 C C . GLY A 1 226 ? 10.120 16.292 -10.227 1.00 88.75 226 GLY A C 1
ATOM 1766 O O . GLY A 1 226 ? 9.058 16.000 -9.678 1.00 88.75 226 GLY A O 1
ATOM 1767 N N . VAL A 1 227 ? 11.269 15.671 -9.960 1.00 89.62 227 VAL A N 1
ATOM 1768 C CA . VAL A 1 227 ? 11.411 14.562 -9.005 1.00 89.62 227 VAL A CA 1
ATOM 1769 C C . VAL A 1 227 ? 11.033 15.006 -7.594 1.00 89.62 227 VAL A C 1
ATOM 1771 O O . VAL A 1 227 ? 10.202 14.366 -6.949 1.00 89.62 227 VAL A O 1
ATOM 1774 N N . VAL A 1 228 ? 11.587 16.127 -7.119 1.00 91.38 228 VAL A N 1
ATOM 1775 C CA . VAL A 1 228 ? 11.270 16.674 -5.790 1.00 91.38 228 VAL A CA 1
ATOM 1776 C C . VAL A 1 228 ? 9.787 17.019 -5.681 1.00 91.38 228 VAL A C 1
ATOM 1778 O O . VAL A 1 228 ? 9.149 16.680 -4.686 1.00 91.38 228 VAL A O 1
ATOM 1781 N N . LEU A 1 229 ? 9.211 17.652 -6.702 1.00 92.38 229 LEU A N 1
ATOM 1782 C CA . LEU A 1 229 ? 7.797 18.014 -6.717 1.00 92.38 229 LEU A CA 1
ATOM 1783 C C . LEU A 1 229 ? 6.888 16.775 -6.700 1.00 92.38 229 LEU A C 1
ATOM 1785 O O . LEU A 1 229 ? 5.921 16.748 -5.938 1.00 92.38 229 LEU A O 1
ATOM 1789 N N . ALA A 1 230 ? 7.222 15.729 -7.459 1.00 90.25 230 ALA A N 1
ATOM 1790 C CA . ALA A 1 230 ? 6.498 14.460 -7.437 1.00 90.25 230 ALA A CA 1
ATOM 1791 C C . ALA A 1 230 ? 6.556 13.790 -6.052 1.00 90.25 230 ALA A C 1
ATOM 1793 O O . ALA A 1 230 ? 5.519 13.387 -5.520 1.00 90.25 230 ALA A O 1
ATOM 1794 N N . LEU A 1 231 ? 7.737 13.739 -5.423 1.00 90.81 231 LEU A N 1
ATOM 1795 C CA . LEU A 1 231 ? 7.899 13.201 -4.067 1.00 90.81 231 LEU A CA 1
ATOM 1796 C C . LEU A 1 231 ? 7.105 14.006 -3.032 1.00 90.81 231 LEU A C 1
ATOM 1798 O O . LEU A 1 231 ? 6.435 13.422 -2.181 1.00 90.81 231 LEU A O 1
ATOM 1802 N N . LEU A 1 232 ? 7.122 15.339 -3.126 1.00 92.94 232 LEU A N 1
ATOM 1803 C CA . LEU A 1 232 ? 6.340 16.209 -2.246 1.00 92.94 232 LEU A CA 1
ATOM 1804 C C . LEU A 1 232 ? 4.833 16.001 -2.417 1.00 92.94 232 LEU A C 1
ATOM 1806 O O . LEU A 1 232 ? 4.108 16.036 -1.425 1.00 92.94 232 LEU A O 1
ATOM 1810 N N . MET A 1 233 ? 4.349 15.757 -3.638 1.00 92.12 233 MET A N 1
ATOM 1811 C CA . MET A 1 233 ? 2.937 15.448 -3.879 1.00 92.12 233 MET A CA 1
ATOM 1812 C C . MET A 1 233 ? 2.525 14.124 -3.233 1.00 92.12 233 MET A C 1
ATOM 1814 O O . MET A 1 233 ? 1.514 14.086 -2.528 1.00 92.12 233 MET A O 1
ATOM 1818 N N . VAL A 1 234 ? 3.311 13.059 -3.417 1.00 90.44 234 VAL A N 1
ATOM 1819 C CA . VAL A 1 234 ? 3.043 11.752 -2.790 1.00 90.44 234 VAL A CA 1
ATOM 1820 C C . VAL A 1 234 ? 3.081 11.875 -1.265 1.00 90.44 234 VAL A C 1
ATOM 1822 O O . VAL A 1 234 ? 2.139 11.461 -0.584 1.00 90.44 234 VAL A O 1
ATOM 1825 N N . PHE A 1 235 ? 4.104 12.544 -0.726 1.00 91.44 235 PHE A N 1
ATOM 1826 C CA . PHE A 1 235 ? 4.214 12.820 0.704 1.00 91.44 235 PHE A CA 1
ATOM 1827 C C . PHE A 1 235 ? 3.017 13.617 1.230 1.00 91.44 235 PHE A C 1
ATOM 1829 O O . PHE A 1 235 ? 2.458 13.279 2.273 1.00 91.44 235 PHE A O 1
ATOM 1836 N N . PHE A 1 236 ? 2.582 14.654 0.511 1.00 94.19 236 PHE A N 1
ATOM 1837 C CA . PHE A 1 236 ? 1.433 15.464 0.902 1.00 94.19 236 PHE A CA 1
ATOM 1838 C C . PHE A 1 236 ? 0.152 14.627 0.971 1.00 94.19 236 PHE A C 1
ATOM 1840 O O . PHE A 1 236 ? -0.597 14.745 1.942 1.00 94.19 236 PHE A O 1
ATOM 1847 N N . VAL A 1 237 ? -0.093 13.745 -0.003 1.00 92.94 237 VAL A N 1
ATOM 1848 C CA . VAL A 1 237 ? -1.258 12.844 0.005 1.00 92.94 237 VAL A CA 1
ATOM 1849 C C . VAL A 1 237 ? -1.205 11.891 1.203 1.00 92.94 237 VAL A C 1
ATOM 1851 O O . VAL A 1 237 ? -2.178 11.819 1.961 1.00 92.94 237 VAL A O 1
ATO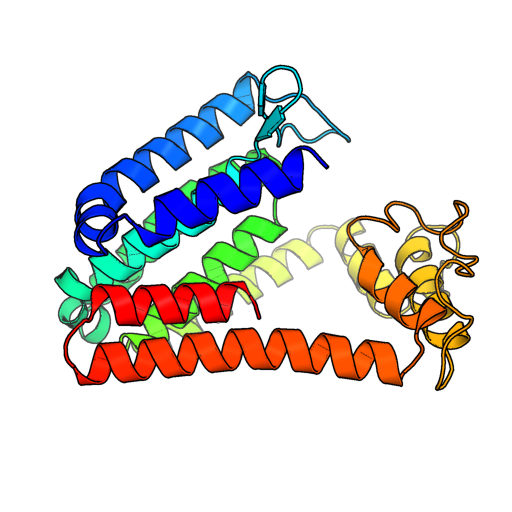M 1854 N N . ALA A 1 238 ? -0.067 11.230 1.434 1.00 92.94 238 ALA A N 1
ATOM 1855 C CA . ALA A 1 238 ? 0.119 10.324 2.569 1.00 92.94 238 ALA A CA 1
ATOM 1856 C C . ALA A 1 238 ? -0.054 11.051 3.917 1.00 92.94 238 ALA A C 1
ATOM 1858 O O . ALA A 1 238 ? -0.792 10.598 4.798 1.00 92.94 238 ALA A O 1
ATOM 1859 N N . PHE A 1 239 ? 0.545 12.237 4.060 1.00 93.50 239 PHE A N 1
ATOM 1860 C CA . PHE A 1 239 ? 0.438 13.069 5.258 1.00 93.50 239 PHE A CA 1
ATOM 1861 C C . PHE A 1 239 ? -1.001 13.525 5.522 1.00 93.50 239 PHE A C 1
ATOM 1863 O O . PHE A 1 239 ? -1.482 13.479 6.658 1.00 93.50 239 PHE A O 1
ATOM 1870 N N . ARG A 1 240 ? -1.730 13.944 4.480 1.00 94.94 240 ARG A N 1
ATOM 1871 C CA . ARG A 1 240 ? -3.139 14.341 4.604 1.00 94.94 240 ARG A CA 1
ATOM 1872 C C . ARG A 1 240 ? -4.017 13.162 5.009 1.00 94.94 240 ARG A C 1
ATOM 1874 O O . ARG A 1 240 ? -4.851 13.341 5.896 1.00 94.94 240 ARG A O 1
ATOM 1881 N N . ALA A 1 241 ? -3.808 11.978 4.435 1.00 94.50 241 ALA A N 1
ATOM 1882 C CA . ALA A 1 241 ? -4.529 10.764 4.817 1.00 94.50 241 ALA A CA 1
ATOM 1883 C C . ALA A 1 241 ? -4.299 10.403 6.297 1.00 94.50 241 ALA A C 1
ATOM 1885 O O . ALA A 1 241 ? -5.263 10.191 7.034 1.00 94.50 241 ALA A O 1
ATOM 1886 N N . MET A 1 242 ? -3.047 10.461 6.768 1.00 92.44 242 MET A N 1
ATOM 1887 C CA . MET A 1 242 ? -2.695 10.271 8.184 1.00 92.44 242 MET A CA 1
ATOM 1888 C C . MET A 1 242 ? -3.345 11.305 9.103 1.00 92.44 242 MET A C 1
ATOM 1890 O O . MET A 1 242 ? -3.893 10.964 10.150 1.00 92.44 242 MET A O 1
ATOM 1894 N N . SER A 1 243 ? -3.309 12.581 8.713 1.00 94.12 243 SER A N 1
ATOM 1895 C CA . SER A 1 243 ? -3.908 13.670 9.488 1.00 94.12 243 SER A CA 1
ATOM 1896 C C . SER A 1 243 ? -5.425 13.503 9.628 1.00 94.12 243 SER A C 1
ATOM 1898 O O . SER A 1 243 ? -5.968 13.704 10.715 1.00 94.12 243 SER A O 1
ATOM 1900 N N . ILE A 1 244 ? -6.107 13.095 8.553 1.00 94.62 244 ILE A N 1
ATOM 1901 C CA . ILE A 1 244 ? -7.541 12.779 8.573 1.00 94.62 244 ILE A CA 1
ATOM 1902 C C . ILE A 1 244 ? -7.804 11.571 9.476 1.00 94.62 244 ILE A C 1
ATOM 1904 O O . ILE A 1 244 ? -8.709 11.627 10.308 1.00 94.62 244 ILE A O 1
ATOM 1908 N N . GLY A 1 245 ? -6.991 10.517 9.359 1.00 93.69 245 GLY A N 1
ATOM 1909 C CA . GLY A 1 245 ? -7.105 9.322 10.190 1.00 93.69 245 GLY A CA 1
ATOM 1910 C C . GLY A 1 245 ? -6.984 9.633 11.679 1.00 93.69 245 GLY A C 1
ATOM 1911 O O . GLY A 1 245 ? -7.850 9.249 12.461 1.00 93.69 245 GLY A O 1
ATOM 1912 N N . ARG A 1 246 ? -5.982 10.432 12.065 1.00 93.56 246 ARG A N 1
ATOM 1913 C CA . ARG A 1 246 ? -5.805 10.897 13.447 1.00 93.56 246 ARG A CA 1
ATOM 1914 C C . ARG A 1 246 ? -7.020 11.672 13.961 1.00 93.56 246 ARG A C 1
ATOM 1916 O O . ARG A 1 246 ? -7.525 11.348 15.029 1.00 93.56 246 ARG A O 1
ATOM 1923 N N . LYS A 1 247 ? -7.519 12.651 13.198 1.00 95.12 247 LYS A N 1
ATOM 1924 C CA . LYS A 1 247 ? -8.709 13.430 13.589 1.00 95.12 247 LYS A CA 1
ATOM 1925 C C . LYS A 1 247 ? -9.944 12.546 13.758 1.00 95.12 247 LYS A C 1
ATOM 1927 O O . LYS A 1 247 ? -10.715 12.751 14.686 1.00 95.12 247 LYS A O 1
ATOM 1932 N N . ALA A 1 248 ? -10.123 11.556 12.883 1.00 93.69 248 ALA A N 1
ATOM 1933 C CA . ALA A 1 248 ? -11.223 10.602 12.980 1.00 93.69 248 ALA A CA 1
ATOM 1934 C C . ALA A 1 248 ? -11.114 9.706 14.229 1.00 93.69 248 ALA A C 1
ATOM 1936 O O . ALA A 1 248 ? -12.127 9.423 14.862 1.00 93.69 248 ALA A O 1
ATOM 1937 N N . LEU A 1 249 ? -9.900 9.302 14.622 1.00 91.50 249 LEU A N 1
ATOM 1938 C CA . LEU A 1 249 ? -9.670 8.575 15.876 1.00 91.50 249 LEU A CA 1
ATOM 1939 C C . LEU A 1 249 ? -9.977 9.439 17.111 1.00 91.50 249 LEU A C 1
ATOM 1941 O O . LEU A 1 249 ? -10.528 8.922 18.078 1.00 91.50 249 LEU A O 1
ATOM 1945 N N . GLU A 1 250 ? -9.666 10.739 17.072 1.00 92.19 250 GLU A N 1
ATOM 1946 C CA . GLU A 1 250 ? -9.934 11.685 18.170 1.00 92.19 250 GLU A CA 1
ATOM 1947 C C . GLU A 1 250 ? -11.442 11.907 18.415 1.00 92.19 250 GLU A C 1
ATOM 1949 O O . GLU A 1 250 ? -11.848 12.095 19.558 1.00 92.19 250 GLU A O 1
ATOM 1954 N N . ILE A 1 251 ? -12.282 11.817 17.375 1.00 93.56 251 ILE A N 1
ATOM 1955 C CA . ILE A 1 251 ? -13.757 11.909 17.472 1.00 93.56 251 ILE A CA 1
ATOM 1956 C C . ILE A 1 251 ? -14.452 10.540 17.625 1.00 93.56 251 ILE A C 1
ATOM 1958 O O . ILE A 1 251 ? -15.644 10.417 17.360 1.00 93.56 251 ILE A O 1
ATOM 1962 N N . ASP A 1 252 ? -13.706 9.496 18.005 1.00 88.75 252 ASP A N 1
ATOM 1963 C CA . ASP A 1 252 ? -14.166 8.106 18.191 1.00 88.75 252 ASP A CA 1
ATOM 1964 C C . ASP A 1 252 ? -14.735 7.417 16.927 1.00 88.75 252 ASP A C 1
ATOM 1966 O O . ASP A 1 252 ? -15.299 6.324 16.981 1.00 88.75 252 ASP A O 1
ATOM 1970 N N . HIS A 1 253 ? -14.493 7.976 15.735 1.00 91.88 253 HIS A N 1
ATOM 1971 C CA . HIS A 1 253 ? -14.784 7.334 14.447 1.00 91.88 253 HIS A CA 1
ATOM 1972 C C . HIS A 1 253 ? -13.677 6.330 14.086 1.00 91.88 253 HIS A C 1
ATOM 1974 O O . HIS A 1 253 ? -12.941 6.483 13.104 1.00 91.88 253 HIS A O 1
ATOM 1980 N N . ARG A 1 254 ? -13.548 5.274 14.899 1.00 90.81 254 ARG A N 1
ATOM 1981 C CA . ARG A 1 254 ? -12.385 4.370 14.884 1.00 90.81 254 ARG A CA 1
ATOM 1982 C C . ARG A 1 254 ? -12.145 3.672 13.546 1.00 90.81 254 ARG A C 1
ATOM 1984 O O . ARG A 1 254 ? -11.009 3.627 13.085 1.00 90.81 254 ARG A O 1
ATOM 1991 N N . PHE A 1 255 ? -13.198 3.153 12.908 1.00 94.31 255 PHE A N 1
ATOM 1992 C CA . PHE A 1 255 ? -13.076 2.456 11.620 1.00 94.31 255 PHE A CA 1
ATOM 1993 C C . PHE A 1 255 ? -12.512 3.380 10.537 1.00 94.31 255 PHE A C 1
ATOM 1995 O O . PHE A 1 255 ? -11.507 3.056 9.907 1.00 94.31 255 PHE A O 1
ATOM 2002 N N . SER A 1 256 ? -13.130 4.551 10.367 1.00 94.44 256 SER A N 1
ATOM 2003 C CA . SER A 1 256 ? -12.712 5.561 9.392 1.00 94.44 256 SER A CA 1
ATOM 2004 C C . SER A 1 256 ? -11.293 6.054 9.669 1.00 94.44 256 SER A C 1
ATOM 2006 O O . SER A 1 256 ? -10.522 6.253 8.735 1.00 94.44 256 SER A O 1
ATOM 2008 N N . GLY A 1 257 ? -10.933 6.197 10.949 1.00 94.62 257 GLY A N 1
ATOM 2009 C CA . GLY A 1 257 ? -9.588 6.565 11.375 1.00 94.62 257 GLY A CA 1
ATOM 2010 C C . GLY A 1 257 ? -8.528 5.552 10.952 1.00 94.62 257 GLY A C 1
ATOM 2011 O O . GLY A 1 257 ? -7.573 5.911 10.264 1.00 94.62 257 GLY A O 1
ATOM 2012 N N . PHE A 1 258 ? -8.725 4.274 11.288 1.00 94.62 258 PHE A N 1
ATOM 2013 C CA . PHE A 1 258 ? -7.796 3.215 10.891 1.00 94.62 258 PHE A CA 1
ATOM 2014 C C . PHE A 1 258 ? -7.740 3.018 9.375 1.00 94.62 258 PHE A C 1
ATOM 2016 O O . PHE A 1 258 ? -6.650 2.839 8.839 1.00 94.62 258 PHE A O 1
ATOM 2023 N N . LEU A 1 259 ? -8.876 3.094 8.674 1.00 95.94 259 LEU A N 1
ATOM 2024 C CA . LEU A 1 259 ? -8.915 2.958 7.218 1.00 95.94 259 LEU A CA 1
ATOM 2025 C C . LEU A 1 259 ? -8.175 4.107 6.515 1.00 95.94 259 LEU A C 1
ATOM 2027 O O . LEU A 1 259 ? -7.408 3.855 5.590 1.00 95.94 259 LEU A O 1
ATOM 2031 N N . ALA A 1 260 ? -8.350 5.352 6.968 1.00 94.81 260 ALA A N 1
ATOM 2032 C CA . ALA A 1 260 ? -7.629 6.500 6.418 1.00 94.81 260 ALA A CA 1
ATOM 2033 C C . ALA A 1 260 ? -6.112 6.384 6.641 1.00 94.81 260 ALA A C 1
ATOM 2035 O O . ALA A 1 260 ? -5.338 6.649 5.722 1.00 94.81 260 ALA A O 1
ATOM 2036 N N . CYS A 1 261 ? -5.683 5.913 7.818 1.00 94.38 261 CYS A N 1
ATOM 2037 C CA . CYS A 1 261 ? -4.278 5.594 8.058 1.00 94.38 261 CYS A CA 1
ATOM 2038 C C . CYS A 1 261 ? -3.792 4.462 7.135 1.00 94.38 261 CYS A C 1
ATOM 2040 O O . CYS A 1 261 ? -2.743 4.586 6.515 1.00 94.38 261 CYS A O 1
ATOM 2042 N N . ALA A 1 262 ? -4.558 3.382 6.972 1.00 94.81 262 ALA A N 1
ATOM 2043 C CA . ALA A 1 262 ? -4.189 2.285 6.076 1.00 94.81 262 ALA A CA 1
ATOM 2044 C C . ALA A 1 262 ? -3.956 2.771 4.638 1.00 94.81 262 ALA A C 1
ATOM 2046 O O . ALA A 1 262 ? -2.946 2.434 4.028 1.00 94.81 262 ALA A O 1
ATOM 2047 N N . ILE A 1 263 ? -4.861 3.614 4.130 1.00 93.75 263 ILE A N 1
ATOM 2048 C CA . ILE A 1 263 ? -4.740 4.231 2.806 1.00 93.75 263 ILE A CA 1
ATOM 2049 C C . ILE A 1 263 ? -3.500 5.130 2.749 1.00 93.75 263 ILE A C 1
ATOM 2051 O O . ILE A 1 263 ? -2.741 5.045 1.793 1.00 93.75 263 ILE A O 1
ATOM 2055 N N . GLY A 1 264 ? -3.243 5.942 3.778 1.00 93.00 264 GLY A N 1
ATOM 2056 C CA . GLY A 1 264 ? -2.050 6.789 3.823 1.00 93.00 264 GLY A CA 1
ATOM 2057 C C . GLY A 1 264 ? -0.733 6.008 3.783 1.00 93.00 264 GLY A C 1
ATOM 2058 O O . GLY A 1 264 ? 0.170 6.427 3.071 1.00 93.00 264 GLY A O 1
ATOM 2059 N N . ILE A 1 265 ? -0.640 4.868 4.484 1.00 92.25 265 ILE A N 1
ATOM 2060 C CA . ILE A 1 265 ? 0.532 3.968 4.421 1.00 92.25 265 ILE A CA 1
ATOM 2061 C C . ILE A 1 265 ? 0.609 3.246 3.073 1.00 92.25 265 ILE A C 1
ATOM 2063 O O . ILE A 1 265 ? 1.690 2.958 2.587 1.00 92.25 265 ILE A O 1
ATOM 2067 N N . TRP A 1 266 ? -0.524 2.900 2.466 1.00 90.94 266 TRP A N 1
ATOM 2068 C CA . TRP A 1 266 ? -0.518 2.243 1.161 1.00 90.94 266 TRP A CA 1
ATOM 2069 C C . TRP A 1 266 ? 0.008 3.166 0.047 1.00 90.94 266 TRP A C 1
ATOM 2071 O O . TRP A 1 266 ? 0.653 2.696 -0.886 1.00 90.94 266 TRP A O 1
ATOM 2081 N N . PHE A 1 267 ? -0.244 4.472 0.147 1.00 84.06 267 PHE A N 1
ATOM 2082 C CA . PHE A 1 267 ? 0.256 5.460 -0.812 1.00 84.06 267 PHE A CA 1
ATOM 2083 C C . PHE A 1 267 ? 1.725 5.864 -0.608 1.00 84.06 267 PHE A C 1
ATOM 2085 O O . PHE A 1 267 ? 2.283 6.483 -1.514 1.00 84.06 267 PHE A O 1
ATOM 2092 N N . SER A 1 268 ? 2.318 5.579 0.557 1.00 78.88 268 SER A N 1
ATO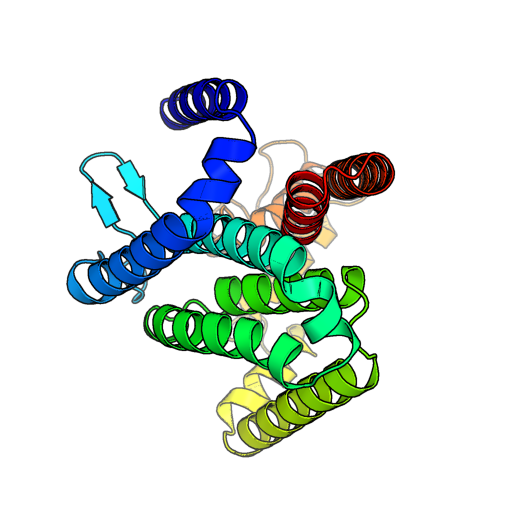M 2093 C CA . SER A 1 268 ? 3.709 5.924 0.894 1.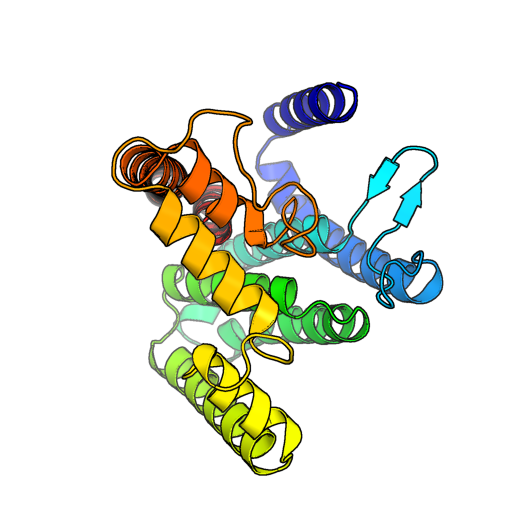00 78.88 268 SER A CA 1
ATOM 2094 C C . SER A 1 268 ? 4.688 4.831 0.496 1.00 78.88 268 SER A C 1
ATOM 2096 O O . SER A 1 268 ? 5.747 5.183 -0.059 1.00 78.88 268 SER A O 1
#

Radius of gyration: 20.99 Å; chains: 1; bounding box: 52×43×53 Å

Secondary structure (DSSP, 8-state):
-HHHHHHHHHHHHHHHS-HHHHHHHHHHHHHHHHHHHHHHHHH-EEETTEEEEEEETTEEE-HHHHHHHHHHHHHHHHHHHHHHHHHH-HHHHHHHHHHHHHHHHHHHTTT-HHHHHHHHHHHHHHHHHTT--HHHHHHHHHHHHHHHHHHHHH-HHHHHHHHHHH-TTSSTTTTTHHHHHHHHHHHHTTTT-S-TT--STTTTTSTTTTTTTHHHHHHHHHHHHHHHHHHHHHHHHHHHHHHHHHHHHHTT-HHHHHHHHHHHHHH-

Foldseek 3Di:
DVVVVVVVVVVVVVVPDDLVVLLVCLVVLLVVLLVVLVCQLPQADDDVNFRQWDDPDVDTDGSLVSNLLSLLSNLLSLCLVCLVCQQPHPVSVVVSVVSLVSVVVSCVSRVNPVSSVLSVVLSVVLSVVSNHDPVSVVVVVVVVVVVVVVVCVVDPVSVVLVVCVVPVVVPCPPSSVQVNVLVVLLVQQAAAAPAPPPRPCVVPSHVCCVHPRVLSPLNRHGNPVSNVVVVVVLLVQLVVLQVQLVVCVVVVVRSSNSSSNSVSSSSD

Organism: NCBI:txid1134687

InterPro domains:
  IPR001182 Probable peptidoglycan glycosyltransferase FtsW/RodA [PF01098] (2-267)
  IPR001182 Probable peptidoglycan glycosyltransferase FtsW/RodA [PTHR30474] (2-267)

pLDDT: mean 83.35, std 11.29, range [49.56, 96.56]

Sequence (268 aa):
GLYILLALGLAMVTLRLPMEFWQRHSTAMLIASIVMLLIVLVVGSSVNGASRWIALGPLRIQPAEFTKLSLFCYIANYLVRKGDEVRNNLRGFLKPMGVIFVLAILLLAQPDLGTVVVLFVTTLAMLFLAGAKLWQFIAIIGMGLSAVVLLILAEPYRIRRVTSFWNPWEDPFGSGYQLTQSLMAFGRGEMWGQGLGNSVQKLEYLPEAHTDFIFAIIGEELGYIGVVLALLMVFFVAFRAMSIGRKALEIDHRFSGFLACAIGIWFS